Protein AF-A0A1T1HEE0-F1 (afdb_monomer)

Sequence (327 aa):
MSQSSQFKKKYTKKTEKIDILTQKLQSRGLTINNRKTALNALTFIGYFRLRGYFYPYYHKTTERKPKPIEPKTFKAGTTFDDIIALYEFDRQFRLLILEEIQKVEIGLRTALSEHMAEKYGPHWFMNLSILSSDFDYEGFFKRIKDAKEVFIKHYEETYSFPKHPPSWMITEVLTFGTWSKAYSELQSSDQKHIAKKFGVNSIDVMTSWFHSLTHLRNLCAHHNRVWNRDMHVFIPKDTDFLKEHMKQKNTIYSRLCILKYLSDQIDISDNFLGRLQKLFLNAPAIINSKTMGFIDNWEKTALWRPTPVLASQKVRLLLAEKRRGRS

Structure (mmCIF, N/CA/C/O backbone):
data_AF-A0A1T1HEE0-F1
#
_entry.id   AF-A0A1T1HEE0-F1
#
loop_
_atom_site.group_PDB
_atom_site.id
_atom_site.type_symbol
_atom_site.label_atom_id
_atom_site.label_alt_id
_atom_site.label_comp_id
_atom_site.label_asym_id
_atom_site.label_entity_id
_atom_site.label_seq_id
_atom_site.pdbx_PDB_ins_code
_atom_site.Cartn_x
_atom_site.Cartn_y
_atom_site.Cartn_z
_atom_site.occupancy
_atom_site.B_iso_or_equiv
_atom_site.auth_seq_id
_atom_site.auth_comp_id
_atom_site.auth_asym_id
_atom_site.auth_atom_id
_atom_site.pdbx_PDB_model_num
ATOM 1 N N . MET A 1 1 ? 7.116 35.515 23.003 1.00 37.97 1 MET A N 1
ATOM 2 C CA . MET A 1 1 ? 6.681 34.214 22.444 1.00 37.97 1 MET A CA 1
ATOM 3 C C . MET A 1 1 ? 7.026 33.123 23.448 1.00 37.97 1 MET A C 1
ATOM 5 O O . MET A 1 1 ? 8.190 32.779 23.583 1.00 37.97 1 MET A O 1
ATOM 9 N N . SER A 1 2 ? 6.045 32.658 24.224 1.00 37.06 2 SER A N 1
ATOM 10 C CA . SER A 1 2 ? 6.255 31.626 25.249 1.00 37.06 2 SER A CA 1
ATOM 11 C C . SER A 1 2 ? 6.379 30.257 24.577 1.00 37.06 2 SER A C 1
ATOM 13 O O . SER A 1 2 ? 5.396 29.714 24.073 1.00 37.06 2 SER A O 1
ATOM 15 N N . GLN A 1 3 ? 7.597 29.716 24.518 1.00 42.34 3 GLN A N 1
ATOM 16 C CA . GLN A 1 3 ? 7.810 28.308 24.204 1.00 42.34 3 GLN A CA 1
ATOM 17 C C . GLN A 1 3 ? 7.364 27.498 25.424 1.00 42.34 3 GLN A C 1
ATOM 19 O O . GLN A 1 3 ? 8.085 27.403 26.414 1.00 42.34 3 GLN A O 1
ATOM 24 N N . SER A 1 4 ? 6.165 26.916 25.373 1.00 46.12 4 SER A N 1
ATOM 25 C CA . SER A 1 4 ? 5.752 25.932 26.371 1.00 46.12 4 SER A CA 1
ATOM 26 C C . SER A 1 4 ? 6.643 24.695 26.222 1.00 46.12 4 SER A C 1
ATOM 28 O O . SER A 1 4 ? 6.407 23.860 25.341 1.00 46.12 4 SER A O 1
ATOM 30 N N . SER A 1 5 ? 7.683 24.570 27.047 1.00 49.88 5 SER A N 1
ATOM 31 C CA . SER A 1 5 ? 8.455 23.335 27.142 1.00 49.88 5 SER A CA 1
ATOM 32 C C . SER A 1 5 ? 7.530 22.258 27.712 1.00 49.88 5 SER A C 1
ATOM 34 O O . SER A 1 5 ? 7.181 22.211 28.891 1.00 49.88 5 SER A O 1
ATOM 36 N N . GLN A 1 6 ? 7.009 21.413 26.828 1.00 63.06 6 GLN A N 1
ATOM 37 C CA . GLN A 1 6 ? 6.129 20.329 27.229 1.00 63.06 6 GLN A CA 1
ATOM 38 C C . GLN A 1 6 ? 7.005 19.260 27.894 1.00 63.06 6 GLN A C 1
ATOM 40 O O . GLN A 1 6 ? 7.610 18.430 27.213 1.00 63.06 6 GLN A O 1
ATOM 45 N N . PHE A 1 7 ? 7.130 19.316 29.223 1.00 69.81 7 PHE A N 1
ATOM 46 C CA . PHE A 1 7 ? 7.879 18.325 29.994 1.00 69.81 7 PHE A CA 1
ATOM 47 C C . PHE A 1 7 ? 7.389 16.917 29.637 1.00 69.81 7 PHE A C 1
ATOM 49 O O . PHE A 1 7 ? 6.229 16.551 29.863 1.00 69.81 7 PHE A O 1
ATOM 56 N N . LYS A 1 8 ? 8.279 16.119 29.042 1.00 77.81 8 LYS A N 1
ATOM 57 C CA . LYS A 1 8 ? 7.999 14.724 28.698 1.00 77.81 8 LYS A CA 1
ATOM 58 C C . LYS A 1 8 ? 7.829 13.940 30.001 1.00 77.81 8 LYS A C 1
ATOM 60 O O . LYS A 1 8 ? 8.757 13.841 30.797 1.00 77.81 8 LYS A O 1
ATOM 65 N N . LYS A 1 9 ? 6.638 13.385 30.233 1.00 85.38 9 LYS A N 1
ATOM 66 C CA . LYS A 1 9 ? 6.357 12.566 31.423 1.00 85.38 9 LYS A CA 1
ATOM 67 C C . LYS A 1 9 ? 7.003 11.185 31.283 1.00 85.38 9 LYS A C 1
ATOM 69 O O . LYS A 1 9 ? 6.916 10.575 30.216 1.00 85.38 9 LYS A O 1
ATOM 74 N N . LYS A 1 10 ? 7.586 10.663 32.370 1.00 87.81 10 LYS A N 1
ATOM 75 C CA . LYS A 1 10 ? 8.060 9.270 32.440 1.00 87.81 10 LYS A CA 1
ATOM 76 C C . LYS A 1 10 ? 6.883 8.317 32.209 1.00 87.81 10 LYS A C 1
ATOM 78 O O . LYS A 1 10 ? 5.800 8.509 32.763 1.00 87.81 10 LYS A O 1
ATOM 83 N N . TYR A 1 11 ? 7.082 7.292 31.384 1.00 87.75 11 TYR A N 1
ATOM 84 C CA . TYR A 1 11 ? 6.054 6.288 31.129 1.00 87.75 11 TYR A CA 1
ATOM 85 C C . TYR A 1 11 ? 5.919 5.357 32.342 1.00 87.75 11 TYR A C 1
ATOM 87 O O . TYR A 1 11 ? 6.827 4.589 32.640 1.00 87.75 11 TYR A O 1
ATOM 95 N N . THR A 1 12 ? 4.790 5.437 33.046 1.00 91.12 12 THR A N 1
ATOM 96 C CA . THR A 1 12 ? 4.500 4.650 34.264 1.00 91.12 12 THR A CA 1
ATOM 97 C C . THR A 1 12 ? 3.267 3.753 34.122 1.00 91.12 12 THR A C 1
ATOM 99 O O . THR A 1 12 ? 2.811 3.153 35.095 1.00 91.12 12 THR A O 1
ATOM 102 N N . LYS A 1 13 ? 2.689 3.660 32.916 1.00 86.81 13 LYS A N 1
ATOM 103 C CA . LYS A 1 13 ? 1.464 2.885 32.678 1.00 86.81 13 LYS A CA 1
ATOM 104 C C . LYS A 1 13 ? 1.761 1.391 32.764 1.00 86.81 13 LYS A C 1
ATOM 106 O O . LYS A 1 13 ? 2.666 0.904 32.091 1.00 86.81 13 LYS A O 1
ATOM 111 N N . LYS A 1 14 ? 0.959 0.679 33.553 1.00 87.25 14 LYS A N 1
ATOM 112 C CA . LYS A 1 14 ? 1.009 -0.781 33.683 1.00 87.25 14 LYS A CA 1
ATOM 113 C C . LYS A 1 14 ? 0.157 -1.451 32.604 1.00 87.25 14 LYS A C 1
ATOM 115 O O . LYS A 1 14 ? -0.759 -0.834 32.058 1.00 87.25 14 LYS A O 1
ATOM 120 N N . THR A 1 15 ? 0.450 -2.716 32.322 1.00 87.00 15 THR A N 1
ATOM 121 C CA . THR A 1 15 ? -0.419 -3.570 31.506 1.00 87.00 15 THR A CA 1
ATOM 122 C C . THR A 1 15 ? -1.760 -3.751 32.218 1.00 87.00 15 THR A C 1
ATOM 124 O O . THR A 1 15 ? -1.798 -4.104 33.395 1.00 87.00 15 THR A O 1
ATOM 127 N N . GLU A 1 16 ? -2.859 -3.489 31.514 1.00 90.44 16 GLU A N 1
ATOM 128 C CA . GLU A 1 16 ? -4.218 -3.677 32.032 1.00 90.44 16 GLU A CA 1
ATOM 129 C C . GLU A 1 16 ? -4.756 -5.047 31.589 1.00 90.44 16 GLU A C 1
ATOM 131 O O . GLU A 1 16 ? -4.542 -5.463 30.449 1.00 90.44 16 GLU A O 1
ATOM 136 N N . LYS A 1 17 ? -5.469 -5.749 32.483 1.00 93.56 17 LYS A N 1
ATOM 137 C CA . LYS A 1 17 ? -6.180 -6.992 32.139 1.00 93.56 17 LYS A CA 1
ATOM 138 C C . LYS A 1 17 ? -7.356 -6.692 31.201 1.00 93.56 17 LYS A C 1
ATOM 140 O O . LYS A 1 17 ? -7.948 -5.615 31.267 1.00 93.56 17 LYS A O 1
ATOM 145 N N . ILE A 1 18 ? -7.737 -7.660 30.367 1.00 93.25 18 ILE A N 1
ATOM 146 C CA . ILE A 1 18 ? -8.792 -7.492 29.351 1.00 93.25 18 ILE A CA 1
ATOM 147 C C . ILE A 1 18 ? -10.150 -7.128 29.978 1.00 93.25 18 ILE A C 1
ATOM 149 O O . ILE A 1 18 ? -10.846 -6.249 29.465 1.00 93.25 18 ILE A O 1
ATOM 153 N N . ASP A 1 19 ? -10.508 -7.714 31.122 1.00 91.88 19 ASP A N 1
ATOM 154 C CA . ASP A 1 19 ? -11.744 -7.352 31.829 1.00 91.88 19 ASP A CA 1
ATOM 155 C C . ASP A 1 19 ? -11.756 -5.896 32.299 1.00 91.88 19 ASP A C 1
ATOM 157 O O . ASP A 1 19 ? -12.770 -5.211 32.158 1.00 91.88 19 ASP A O 1
ATOM 161 N N . ILE A 1 20 ? -10.615 -5.399 32.786 1.00 93.44 20 ILE A N 1
ATOM 162 C CA . ILE A 1 20 ? -10.451 -4.002 33.211 1.00 93.44 20 ILE A CA 1
ATOM 163 C C . ILE A 1 20 ? -10.574 -3.075 31.998 1.00 93.44 20 ILE A C 1
ATOM 165 O O . ILE A 1 20 ? -11.252 -2.051 32.063 1.00 93.44 20 ILE A O 1
ATOM 169 N N . LEU A 1 21 ? -9.973 -3.447 30.863 1.00 94.12 21 LEU A N 1
ATOM 170 C CA . LEU A 1 21 ? -10.115 -2.700 29.611 1.00 94.12 21 LEU A CA 1
ATOM 171 C C . LEU A 1 21 ? -11.578 -2.633 29.158 1.00 94.12 21 LEU A C 1
ATOM 173 O O . LEU A 1 21 ? -12.033 -1.577 28.725 1.00 94.12 21 LEU A O 1
ATOM 177 N N . THR A 1 22 ? -12.320 -3.728 29.300 1.00 94.00 22 THR A N 1
ATOM 178 C CA . THR A 1 22 ? -13.747 -3.801 28.958 1.00 94.00 22 THR A CA 1
ATOM 179 C C . THR A 1 22 ? -14.569 -2.866 29.847 1.00 94.00 22 THR A C 1
ATOM 181 O O . THR A 1 22 ? -15.301 -2.020 29.334 1.00 94.00 22 THR A O 1
ATOM 184 N N . GLN A 1 23 ? -14.373 -2.927 31.168 1.00 94.56 23 GLN A N 1
ATOM 185 C CA . GLN A 1 23 ? -15.035 -2.031 32.126 1.00 94.56 23 GLN A CA 1
ATOM 186 C C . GLN A 1 23 ? -14.709 -0.558 31.855 1.00 94.56 23 GLN A C 1
ATOM 188 O O . GLN A 1 23 ? -15.588 0.298 31.884 1.00 94.56 23 GLN A O 1
ATOM 193 N N . LYS A 1 24 ? -13.451 -0.257 31.523 1.00 94.44 24 LYS A N 1
ATOM 194 C CA . LYS A 1 24 ? -12.989 1.087 31.160 1.00 94.44 24 LYS A CA 1
ATOM 195 C C . LYS A 1 24 ? -13.621 1.614 29.875 1.00 94.44 24 LYS A C 1
ATOM 197 O O . LYS A 1 24 ? -13.797 2.820 29.736 1.00 94.44 24 LYS A O 1
ATOM 202 N N . LEU A 1 25 ? -13.902 0.748 28.905 1.00 96.31 25 LEU A N 1
ATOM 203 C CA . LEU A 1 25 ? -14.617 1.142 27.693 1.00 96.31 25 LEU A CA 1
ATOM 204 C C . LEU A 1 25 ? -16.087 1.445 28.011 1.00 96.31 25 LEU A C 1
ATOM 206 O O . LEU A 1 25 ? -16.581 2.489 27.589 1.00 96.31 25 LEU A O 1
ATOM 210 N N . GLN A 1 26 ? -16.739 0.605 28.821 1.00 96.62 26 GLN A N 1
ATOM 211 C CA . GLN A 1 26 ? -18.121 0.821 29.268 1.00 96.62 26 GLN A CA 1
ATOM 212 C C . GLN A 1 26 ? -18.267 2.110 30.085 1.00 96.62 26 GLN A C 1
ATOM 214 O O . GLN A 1 26 ? -19.145 2.919 29.798 1.00 96.62 26 GLN A O 1
ATOM 219 N N . SER A 1 27 ? -17.356 2.375 31.028 1.00 96.69 27 SER A N 1
ATOM 220 C CA . SER A 1 27 ? -17.383 3.603 31.838 1.00 96.69 27 SER A CA 1
ATOM 221 C C . SER A 1 27 ? -17.146 4.882 31.030 1.00 96.69 27 SER A C 1
ATOM 223 O O . SER A 1 27 ? -17.467 5.973 31.488 1.00 96.69 27 SER A O 1
ATOM 225 N N . ARG A 1 28 ? -16.613 4.764 29.807 1.00 97.00 28 ARG A N 1
ATOM 226 C CA . ARG A 1 28 ? -16.463 5.873 28.852 1.00 97.00 28 ARG A CA 1
ATOM 227 C C . ARG A 1 28 ? -17.666 6.043 27.928 1.00 97.00 28 ARG A C 1
ATOM 229 O O . ARG A 1 28 ? -17.589 6.871 27.022 1.00 97.00 28 ARG A O 1
ATOM 236 N N . GLY A 1 29 ? -18.733 5.271 28.124 1.00 97.25 29 GLY A N 1
ATOM 237 C CA . GLY A 1 29 ? -19.959 5.336 27.330 1.00 97.25 29 GLY A CA 1
ATOM 238 C C . GLY A 1 29 ? -19.989 4.408 26.113 1.00 97.25 29 GLY A C 1
ATOM 239 O O . GLY A 1 29 ? -20.814 4.627 25.234 1.00 97.25 29 GLY A O 1
ATOM 240 N N . LEU A 1 30 ? -19.103 3.403 26.020 1.00 97.94 30 LEU A N 1
ATOM 241 C CA . LEU A 1 30 ? -19.192 2.389 24.960 1.00 97.94 30 LEU A CA 1
ATOM 242 C C . LEU A 1 30 ? -20.168 1.280 25.357 1.00 97.94 30 LEU A C 1
ATOM 244 O O . LEU A 1 30 ? -19.922 0.550 26.320 1.00 97.94 30 LEU A O 1
ATOM 248 N N . THR A 1 31 ? -21.223 1.093 24.575 1.00 98.25 31 THR A N 1
ATOM 249 C CA . THR A 1 31 ? -22.163 -0.010 24.781 1.00 98.25 31 THR A CA 1
ATOM 250 C C . THR A 1 31 ? -21.548 -1.322 24.301 1.00 98.25 31 THR A C 1
ATOM 252 O O . THR A 1 31 ? -21.089 -1.432 23.165 1.00 98.25 31 THR A O 1
ATOM 255 N N . ILE A 1 32 ? -21.539 -2.346 25.156 1.00 97.19 32 ILE A N 1
ATOM 256 C CA . ILE A 1 32 ? -21.043 -3.685 24.814 1.00 97.19 32 ILE A CA 1
ATOM 257 C C . ILE A 1 32 ? -22.215 -4.662 24.877 1.00 97.19 32 ILE A C 1
ATOM 259 O O . ILE A 1 32 ? -22.532 -5.174 25.947 1.00 97.19 32 ILE A O 1
ATOM 263 N N . ASN A 1 33 ? -22.840 -4.914 23.725 1.00 95.12 33 ASN A N 1
ATOM 264 C CA . ASN A 1 33 ? -23.999 -5.807 23.609 1.00 95.12 33 ASN A CA 1
ATOM 265 C C . ASN A 1 33 ? -23.620 -7.268 23.889 1.00 95.12 33 ASN A C 1
ATOM 267 O O . ASN A 1 33 ? -24.329 -7.985 24.586 1.00 95.12 33 ASN A O 1
ATOM 271 N N . ASN A 1 34 ? -22.468 -7.702 23.370 1.00 94.69 34 ASN A N 1
ATOM 272 C CA . ASN A 1 34 ? -21.949 -9.050 23.562 1.00 94.69 34 ASN A CA 1
ATOM 273 C C . ASN A 1 34 ? -20.558 -9.008 24.204 1.00 94.69 34 ASN A C 1
ATOM 275 O O . ASN A 1 34 ? -19.540 -8.782 23.540 1.00 94.69 34 ASN A O 1
ATOM 279 N N . ARG A 1 35 ? -20.507 -9.264 25.517 1.00 94.44 35 ARG A N 1
ATOM 280 C CA . ARG A 1 35 ? -19.252 -9.263 26.282 1.00 94.44 35 ARG A CA 1
ATOM 281 C C . ARG A 1 35 ? -18.250 -10.288 25.747 1.00 94.44 35 ARG A C 1
ATOM 283 O O . ARG A 1 35 ? -17.069 -9.969 25.654 1.00 94.44 35 ARG A O 1
ATOM 290 N N . LYS A 1 36 ? -18.696 -11.486 25.357 1.00 94.38 36 LYS A N 1
ATOM 291 C CA . LYS A 1 36 ? -17.817 -12.548 24.835 1.00 94.38 36 LYS A CA 1
ATOM 292 C C . LYS A 1 36 ? -17.113 -12.101 23.552 1.00 94.38 36 LYS A C 1
ATOM 294 O O . LYS A 1 36 ? -15.900 -12.261 23.437 1.00 94.38 36 LYS A O 1
ATOM 299 N N . THR A 1 37 ? -17.847 -11.480 22.628 1.00 91.31 37 THR A N 1
ATOM 300 C CA . THR A 1 37 ? -17.277 -10.922 21.391 1.00 91.31 37 THR A CA 1
ATOM 301 C C . THR A 1 37 ? -16.247 -9.835 21.689 1.00 91.31 37 THR A C 1
ATOM 303 O O . THR A 1 37 ? -15.152 -9.857 21.124 1.00 91.31 37 THR A O 1
ATOM 306 N N . ALA A 1 38 ? -16.544 -8.926 22.622 1.00 95.62 38 ALA A N 1
ATOM 307 C CA . ALA A 1 38 ? -15.611 -7.868 23.004 1.00 95.62 38 ALA A CA 1
ATOM 308 C C . ALA A 1 38 ? -14.324 -8.407 23.648 1.00 95.62 38 ALA A C 1
ATOM 310 O O . ALA A 1 38 ? -13.231 -7.967 23.285 1.00 95.62 38 ALA A O 1
ATOM 311 N N . LEU A 1 39 ? -14.432 -9.392 24.547 1.00 95.62 39 LEU A N 1
ATOM 312 C CA . LEU A 1 39 ? -13.275 -10.051 25.159 1.00 95.62 39 LEU A CA 1
ATOM 313 C C . LEU A 1 39 ? -12.403 -10.739 24.100 1.00 95.62 39 LEU A C 1
ATOM 315 O O . LEU A 1 39 ? -11.190 -10.524 24.079 1.00 95.62 39 LEU A O 1
ATOM 319 N N . ASN A 1 40 ? -13.007 -11.498 23.180 1.00 95.75 40 ASN A N 1
ATOM 320 C CA . ASN A 1 40 ? -12.280 -12.155 22.089 1.00 95.75 40 ASN A CA 1
ATOM 321 C C . ASN A 1 40 ? -11.555 -11.138 21.198 1.00 95.75 40 ASN A C 1
ATOM 323 O O . ASN A 1 40 ? -10.365 -11.288 20.924 1.00 95.75 40 ASN A O 1
ATOM 327 N N . ALA A 1 41 ? -12.232 -10.062 20.794 1.00 96.31 41 ALA A N 1
ATOM 328 C CA . ALA A 1 41 ? -11.622 -9.011 19.987 1.00 96.31 41 ALA A CA 1
ATOM 329 C C . ALA A 1 41 ? -10.459 -8.320 20.720 1.00 96.31 41 ALA A C 1
ATOM 331 O O . ALA A 1 41 ? -9.386 -8.129 20.150 1.00 96.31 41 ALA A O 1
ATOM 332 N N . LEU A 1 42 ? -10.621 -7.977 22.000 1.00 96.00 42 LEU A N 1
ATOM 333 C CA . LEU A 1 42 ? -9.548 -7.371 22.793 1.00 96.00 42 LEU A CA 1
ATOM 334 C C . LEU A 1 42 ? -8.365 -8.324 23.019 1.00 96.00 42 LEU A C 1
ATOM 336 O O . LEU A 1 42 ? -7.237 -7.842 23.114 1.00 96.00 42 LEU A O 1
ATOM 340 N N . THR A 1 43 ? -8.615 -9.635 23.055 1.00 95.56 43 THR A N 1
ATOM 341 C CA . THR A 1 43 ? -7.587 -10.681 23.168 1.00 95.56 43 THR A CA 1
ATOM 342 C C . THR A 1 43 ? -6.779 -10.817 21.878 1.00 95.56 43 THR A C 1
ATOM 344 O O . THR A 1 43 ? -5.555 -10.736 21.914 1.00 95.56 43 THR A O 1
ATOM 347 N N . PHE A 1 44 ? -7.449 -10.992 20.734 1.00 96.31 44 PHE A N 1
ATOM 348 C CA . PHE A 1 44 ? -6.792 -11.396 19.483 1.00 96.31 44 PHE A CA 1
ATOM 349 C C . PHE A 1 44 ? -6.521 -10.244 18.504 1.00 96.31 44 PHE A C 1
ATOM 351 O O . PHE A 1 44 ? -5.582 -10.315 17.715 1.00 96.31 44 PHE A O 1
ATOM 358 N N . ILE A 1 45 ? -7.295 -9.155 18.555 1.00 96.44 45 ILE A N 1
ATOM 359 C CA . ILE A 1 45 ? -7.022 -7.934 17.772 1.00 96.44 45 ILE A CA 1
ATOM 360 C C . ILE A 1 45 ? -6.141 -6.975 18.579 1.00 96.44 45 ILE A C 1
ATOM 362 O O . ILE A 1 45 ? -5.244 -6.331 18.027 1.00 96.44 45 ILE A O 1
ATOM 366 N N . GLY A 1 46 ? -6.388 -6.884 19.886 1.00 95.50 46 GLY A N 1
ATOM 367 C CA . GLY A 1 46 ? -5.632 -6.049 20.812 1.00 95.50 46 GLY A CA 1
ATOM 368 C C . GLY A 1 46 ? -6.185 -4.628 20.956 1.00 95.50 46 GLY A C 1
ATOM 369 O O . GLY A 1 46 ? -6.474 -3.924 19.983 1.00 95.50 46 GLY A O 1
ATOM 370 N N . TYR A 1 47 ? -6.259 -4.155 22.203 1.00 95.06 47 TYR A N 1
ATOM 371 C CA . TYR A 1 47 ? -6.776 -2.823 22.543 1.00 95.06 47 TYR A CA 1
ATOM 372 C C . TYR A 1 47 ? -6.058 -1.684 21.808 1.00 95.06 47 TYR A C 1
ATOM 374 O O . TYR A 1 47 ? -6.701 -0.751 21.331 1.00 95.06 47 TYR A O 1
ATOM 382 N N . PHE A 1 48 ? -4.726 -1.733 21.696 1.00 93.19 48 PHE A N 1
ATOM 383 C CA . PHE A 1 48 ? -3.966 -0.653 21.058 1.00 93.19 48 PHE A CA 1
ATOM 384 C C . PHE A 1 48 ? -4.292 -0.513 19.564 1.00 93.19 48 PHE A C 1
ATOM 386 O O . PHE A 1 48 ? -4.395 0.608 19.065 1.00 93.19 48 PHE A O 1
ATOM 393 N N . ARG A 1 49 ? -4.519 -1.633 18.869 1.00 95.00 49 ARG A N 1
ATOM 394 C CA . ARG A 1 49 ? -4.950 -1.645 17.468 1.00 95.00 49 ARG A CA 1
ATOM 395 C C . ARG A 1 49 ? -6.367 -1.089 17.333 1.00 95.00 49 ARG A C 1
ATOM 397 O O . ARG A 1 49 ? -6.577 -0.162 16.553 1.00 95.00 49 ARG A O 1
ATOM 404 N N . LEU A 1 50 ? -7.307 -1.575 18.150 1.00 96.69 50 LEU A N 1
ATOM 405 C CA . LEU A 1 50 ? -8.697 -1.094 18.167 1.00 96.69 50 LEU A CA 1
ATOM 406 C C . LEU A 1 50 ? -8.814 0.387 18.553 1.00 96.69 50 LEU A C 1
ATOM 408 O O . LEU A 1 50 ? -9.680 1.099 18.049 1.00 96.69 50 LEU A O 1
ATOM 412 N N . ARG A 1 51 ? -7.879 0.906 19.354 1.00 94.62 51 ARG A N 1
ATOM 413 C CA . ARG A 1 51 ? -7.837 2.321 19.744 1.00 94.62 51 ARG A CA 1
ATOM 414 C C . ARG A 1 51 ? -7.775 3.286 18.563 1.00 94.62 51 ARG A C 1
ATOM 416 O O . ARG A 1 51 ? -8.299 4.395 18.668 1.00 94.62 51 ARG A O 1
ATOM 423 N N . GLY A 1 52 ? -7.174 2.881 17.444 1.00 94.19 52 GLY A N 1
ATOM 424 C CA . GLY A 1 52 ? -7.189 3.666 16.209 1.00 94.19 52 GLY A CA 1
ATOM 425 C C . GLY A 1 52 ? -8.597 3.867 15.633 1.00 94.19 52 GLY A C 1
ATOM 426 O O . GLY A 1 52 ? -8.838 4.878 14.974 1.00 94.19 52 GLY A O 1
ATOM 427 N N . TYR A 1 53 ? -9.516 2.948 15.920 1.00 97.06 53 TYR A N 1
ATOM 428 C CA . TYR A 1 53 ? -10.890 2.918 15.418 1.00 97.06 53 TYR A CA 1
ATOM 429 C C . TYR A 1 53 ? -11.906 3.459 16.433 1.00 97.06 53 TYR A C 1
ATOM 431 O O . TYR A 1 53 ? -13.012 3.799 16.045 1.00 97.06 53 TYR A O 1
ATOM 439 N N . PHE A 1 54 ? -11.526 3.652 17.703 1.00 96.81 54 PHE A N 1
ATOM 440 C CA . PHE A 1 54 ? -12.343 4.397 18.677 1.00 96.81 54 PHE A CA 1
ATOM 441 C C . PHE A 1 54 ? -12.413 5.898 18.360 1.00 96.81 54 PHE A C 1
ATOM 443 O O . PHE A 1 54 ? -13.403 6.564 18.641 1.00 96.81 54 PHE A O 1
ATOM 450 N N . TYR A 1 55 ? -11.343 6.445 17.775 1.00 94.50 55 TYR A N 1
ATOM 451 C CA . TYR A 1 55 ? -11.155 7.885 17.573 1.00 94.50 55 TYR A CA 1
ATOM 452 C C . TYR A 1 55 ? -12.328 8.628 16.894 1.00 94.50 55 TYR A C 1
ATOM 454 O O . TYR A 1 55 ? -12.634 9.744 17.317 1.00 94.50 55 TYR A O 1
ATOM 462 N N . PRO A 1 56 ? -12.994 8.087 15.856 1.00 94.12 56 PRO A N 1
ATOM 463 C CA . PRO A 1 56 ? -14.142 8.731 15.202 1.00 94.12 56 PRO A CA 1
ATOM 464 C C . PRO A 1 56 ? -15.384 8.838 16.096 1.00 94.12 56 PRO A C 1
ATOM 466 O O . PRO A 1 56 ? -16.195 9.753 15.917 1.00 94.12 56 PRO A O 1
ATOM 469 N N . TYR A 1 57 ? -15.492 7.939 17.072 1.00 96.88 57 TYR A N 1
ATOM 470 C CA . TYR A 1 57 ? -16.627 7.816 17.976 1.00 96.88 57 TYR A CA 1
ATOM 471 C C . TYR A 1 57 ? -16.450 8.587 19.285 1.00 96.88 57 TYR A C 1
ATOM 473 O O . TYR A 1 57 ? -17.384 8.658 20.071 1.00 96.88 57 TYR A O 1
ATOM 481 N N . TYR A 1 58 ? -15.291 9.207 19.528 1.00 97.19 58 TYR A N 1
ATOM 482 C CA . TYR A 1 58 ? -15.126 10.114 20.663 1.00 97.19 58 TYR A CA 1
ATOM 483 C C . TYR A 1 58 ? -15.777 11.477 20.423 1.00 97.19 58 TYR A C 1
ATOM 485 O O . TYR A 1 58 ? -15.860 11.946 19.283 1.00 97.19 58 TYR A O 1
ATOM 493 N N . HIS A 1 59 ? -16.164 12.148 21.508 1.00 95.94 59 HIS A N 1
ATOM 494 C CA . HIS A 1 59 ? -16.435 13.584 21.484 1.00 95.94 59 HIS A CA 1
ATOM 495 C C . HIS A 1 59 ? -15.170 14.350 21.081 1.00 95.94 59 HIS A C 1
ATOM 497 O O . HIS A 1 59 ? -14.075 14.061 21.571 1.00 95.94 59 HIS A O 1
ATOM 503 N N . LYS A 1 60 ? -15.309 15.309 20.160 1.00 94.50 60 LYS A N 1
ATOM 504 C CA . LYS A 1 60 ? -14.188 16.079 19.610 1.00 94.50 60 LYS A CA 1
ATOM 505 C C . LYS A 1 60 ? -14.422 17.579 19.720 1.00 94.50 60 LYS A C 1
ATOM 507 O O . LYS A 1 60 ? -15.563 18.024 19.742 1.00 94.50 60 LYS A O 1
ATOM 512 N N . THR A 1 61 ? -13.327 18.331 19.751 1.00 93.94 61 THR A N 1
ATOM 513 C CA . THR A 1 61 ? -13.330 19.794 19.666 1.00 93.94 61 THR A CA 1
ATOM 514 C C . THR A 1 61 ? -13.860 20.283 18.313 1.00 93.94 61 THR A C 1
ATOM 516 O O . THR A 1 61 ? -13.814 19.559 17.317 1.00 93.94 61 THR A O 1
ATOM 519 N N . THR A 1 62 ? -14.332 21.529 18.278 1.00 91.25 62 THR A N 1
ATOM 520 C CA . THR A 1 62 ? -14.870 22.215 17.087 1.00 91.25 62 THR A CA 1
ATOM 521 C C . THR A 1 62 ? -13.803 22.946 16.262 1.00 91.25 62 THR A C 1
ATOM 523 O O . THR A 1 62 ? -14.116 23.613 15.281 1.00 91.25 62 THR A O 1
ATOM 526 N N . GLU A 1 63 ? -12.529 22.826 16.639 1.00 89.81 63 GLU A N 1
ATOM 527 C CA . GLU A 1 63 ? -11.402 23.432 15.926 1.00 89.81 63 GLU A CA 1
ATOM 528 C C . GLU A 1 63 ? -11.235 22.871 14.502 1.00 89.81 63 GLU A C 1
ATOM 530 O O . GLU A 1 63 ? -11.640 21.748 14.199 1.00 89.81 63 GLU A O 1
ATOM 535 N N . ARG A 1 64 ? -10.497 23.602 13.648 1.00 80.31 64 ARG A N 1
ATOM 536 C CA . ARG A 1 64 ? -10.165 23.194 12.265 1.00 80.31 64 ARG A CA 1
ATOM 537 C C . ARG A 1 64 ? -9.581 21.777 12.158 1.00 80.31 64 ARG A C 1
ATOM 539 O O . ARG A 1 64 ? -9.765 21.117 11.139 1.00 80.31 64 ARG A O 1
ATOM 546 N N . LYS A 1 65 ? -8.861 21.310 13.185 1.00 83.00 65 LYS A N 1
ATOM 547 C CA . LYS A 1 65 ? -8.416 19.914 13.326 1.00 83.00 65 LYS A CA 1
ATOM 548 C C . LYS A 1 65 ? -9.032 19.318 14.597 1.00 83.00 65 LYS A C 1
ATOM 550 O O . LYS A 1 65 ? -8.419 19.444 15.658 1.00 83.00 65 LYS A O 1
ATOM 555 N N . PRO A 1 66 ? -10.202 18.661 14.502 1.00 86.69 66 PRO A N 1
ATOM 556 C CA . PRO A 1 66 ? -10.911 18.122 15.659 1.00 86.69 66 PRO A CA 1
ATOM 557 C C . PRO A 1 66 ? -10.057 17.122 16.441 1.00 86.69 66 PRO A C 1
ATOM 559 O O . PRO A 1 66 ? -9.546 16.153 15.874 1.00 86.69 66 PRO A O 1
ATOM 562 N N . LYS A 1 67 ? -9.936 17.320 17.755 1.00 91.12 67 LYS A N 1
ATOM 563 C CA . LYS A 1 67 ? -9.214 16.415 18.666 1.00 91.12 67 LYS A CA 1
ATOM 564 C C . LYS A 1 67 ? -10.174 15.837 19.701 1.00 91.12 67 LYS A C 1
ATOM 566 O O . LYS A 1 67 ? -11.111 16.533 20.074 1.00 91.12 67 LYS A O 1
ATOM 571 N N . PRO A 1 68 ? -9.962 14.602 20.194 1.00 93.81 68 PRO A N 1
ATOM 572 C CA . PRO A 1 68 ? -10.776 14.056 21.266 1.00 93.81 68 PRO A CA 1
ATOM 573 C C . PRO A 1 68 ? -10.676 14.932 22.509 1.00 93.81 68 PRO A C 1
ATOM 575 O O . PRO A 1 68 ? -9.565 15.278 22.918 1.00 93.81 68 PRO A O 1
ATOM 578 N N . ILE A 1 69 ? -11.823 15.252 23.094 1.00 94.75 69 ILE A N 1
ATOM 579 C CA . ILE A 1 69 ? -11.908 15.958 24.372 1.00 94.75 69 ILE A CA 1
ATOM 580 C C . ILE A 1 69 ? -11.444 14.994 25.472 1.00 94.75 69 ILE A C 1
ATOM 582 O O . ILE A 1 69 ? -11.751 13.802 25.423 1.00 94.75 69 ILE A O 1
ATOM 586 N N . GLU A 1 70 ? -10.648 15.483 26.425 1.00 93.00 70 GLU A N 1
ATOM 587 C CA . GLU A 1 70 ? -10.249 14.703 27.600 1.00 93.00 70 GLU A CA 1
ATOM 588 C C . GLU A 1 70 ? -11.178 15.024 28.789 1.00 93.00 70 GLU A C 1
ATOM 590 O O . GLU A 1 70 ? -11.476 16.198 29.002 1.00 93.00 70 GLU A O 1
ATOM 595 N N . PRO A 1 71 ? -11.611 14.020 29.577 1.00 92.12 71 PRO A N 1
ATOM 596 C CA . PRO A 1 71 ? -11.351 12.595 29.381 1.00 92.12 71 PRO A CA 1
ATOM 597 C C . PRO A 1 71 ? -12.093 12.045 28.154 1.00 92.12 71 PRO A C 1
ATOM 599 O O . PRO A 1 71 ? -13.243 12.383 27.902 1.00 92.12 71 PRO A O 1
ATOM 602 N N . LYS A 1 72 ? -11.434 11.164 27.391 1.00 95.44 72 LYS A N 1
ATOM 603 C CA . LYS A 1 72 ? -12.034 10.530 26.203 1.00 95.44 72 LYS A CA 1
ATOM 604 C C . LYS A 1 72 ? -13.303 9.742 26.537 1.00 95.44 72 LYS A C 1
ATOM 606 O O . LYS A 1 72 ? -13.201 8.640 27.083 1.00 95.44 72 LYS A O 1
ATOM 611 N N . THR A 1 73 ? -14.449 10.260 26.111 1.00 97.56 73 THR A N 1
ATOM 612 C CA . THR A 1 73 ? -15.771 9.619 26.171 1.00 97.56 73 THR A CA 1
ATOM 613 C C . THR A 1 73 ? -16.332 9.378 24.770 1.00 97.56 73 THR A C 1
ATOM 615 O O . THR A 1 73 ? -16.047 10.128 23.828 1.00 97.56 73 THR A O 1
ATOM 618 N N . PHE A 1 74 ? -17.084 8.290 24.617 1.00 98.00 74 PHE A N 1
ATOM 619 C CA . PHE A 1 74 ? -17.761 7.920 23.376 1.00 98.00 74 PHE A CA 1
ATOM 620 C C . PHE A 1 74 ? -19.065 8.705 23.214 1.00 98.00 74 PHE A C 1
ATOM 622 O O . PHE A 1 74 ? -19.722 9.040 24.196 1.00 98.00 74 PHE A O 1
ATOM 629 N N . LYS A 1 75 ? -19.436 8.984 21.963 1.00 97.38 75 LYS A N 1
ATOM 630 C CA . LYS A 1 75 ? -20.731 9.568 21.609 1.00 97.38 75 LYS A CA 1
ATOM 631 C C . LYS A 1 75 ? -21.855 8.612 22.014 1.00 97.38 75 LYS A C 1
ATOM 633 O O . LYS A 1 75 ? -21.700 7.395 21.883 1.00 97.38 75 LYS A O 1
ATOM 638 N N . ALA A 1 76 ? -22.987 9.166 22.441 1.00 96.50 76 ALA A N 1
ATOM 639 C CA . ALA A 1 76 ? -24.170 8.390 22.807 1.00 96.50 76 ALA A CA 1
ATOM 640 C C . ALA A 1 76 ? -24.571 7.404 21.694 1.00 96.50 76 ALA A C 1
ATOM 642 O O . ALA A 1 76 ? -24.508 7.737 20.511 1.00 96.50 76 ALA A O 1
ATOM 643 N N . GLY A 1 77 ? -24.951 6.187 22.086 1.00 96.38 77 GLY A N 1
ATOM 644 C CA . GLY A 1 77 ? -25.341 5.121 21.160 1.00 96.38 77 GLY A CA 1
ATOM 645 C C . GLY A 1 77 ? -24.183 4.379 20.485 1.00 96.38 77 GLY A C 1
ATOM 646 O O . GLY A 1 77 ? -24.445 3.408 19.787 1.00 96.38 77 GLY A O 1
ATOM 647 N N . THR A 1 78 ? -22.919 4.769 20.704 1.00 97.88 78 THR A N 1
ATOM 648 C CA . THR A 1 78 ? -21.776 4.020 20.151 1.00 97.88 78 THR A CA 1
ATOM 649 C C . THR A 1 78 ? -21.699 2.631 20.779 1.00 97.88 78 THR A C 1
ATOM 651 O O . THR A 1 78 ? -21.571 2.492 22.000 1.00 97.88 78 THR A O 1
ATOM 654 N N . THR A 1 79 ? -21.685 1.603 19.941 1.00 98.19 79 THR A N 1
ATOM 655 C CA . THR A 1 79 ? -21.519 0.209 20.347 1.00 98.19 79 THR A CA 1
ATOM 656 C C . THR A 1 79 ? -20.110 -0.303 20.048 1.00 98.19 79 THR A C 1
ATOM 658 O O . THR A 1 79 ? -19.372 0.244 19.227 1.00 98.19 79 THR A O 1
ATOM 661 N N . PHE A 1 80 ? -19.702 -1.382 20.715 1.00 97.75 80 PHE A N 1
ATOM 662 C CA . PHE A 1 80 ? -18.460 -2.080 20.379 1.00 97.75 80 PHE A CA 1
ATOM 663 C C . PHE A 1 80 ? -18.498 -2.656 18.954 1.00 97.75 80 PHE A C 1
ATOM 665 O O . PHE A 1 80 ? -17.473 -2.660 18.271 1.00 97.75 80 PHE A O 1
ATOM 672 N N . ASP A 1 81 ? -19.676 -3.074 18.488 1.00 97.50 81 ASP A N 1
ATOM 673 C CA . ASP A 1 81 ? -19.881 -3.618 17.145 1.00 97.50 81 ASP A CA 1
ATOM 674 C C . ASP A 1 81 ? -19.597 -2.561 16.066 1.00 97.50 81 ASP A C 1
ATOM 676 O O . ASP A 1 81 ? -18.951 -2.876 15.070 1.00 97.50 81 ASP A O 1
ATOM 680 N N . ASP A 1 82 ? -19.921 -1.284 16.310 1.00 97.88 82 ASP A N 1
ATOM 681 C CA . ASP A 1 82 ? -19.563 -0.168 15.416 1.00 97.88 82 ASP A CA 1
ATOM 682 C C . ASP A 1 82 ? -18.044 -0.019 15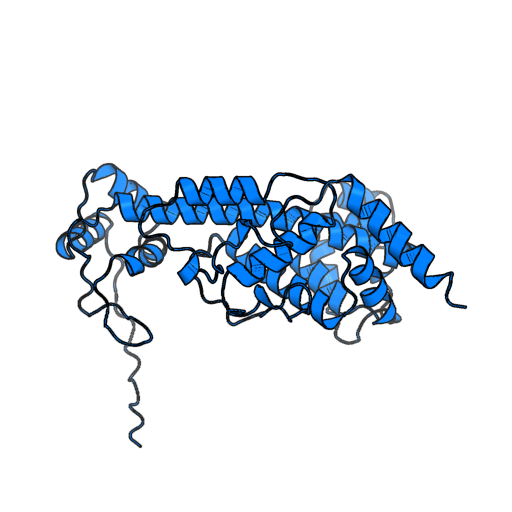.233 1.00 97.88 82 ASP A C 1
ATOM 684 O O . ASP A 1 82 ? -17.551 0.349 14.157 1.00 97.88 82 ASP A O 1
ATOM 688 N N . ILE A 1 83 ? -17.272 -0.299 16.290 1.00 97.88 83 ILE A N 1
ATOM 689 C CA . ILE A 1 83 ? -15.808 -0.270 16.222 1.00 97.88 83 ILE A CA 1
ATOM 690 C C . ILE A 1 83 ? -15.301 -1.437 15.380 1.00 97.88 83 ILE A C 1
ATOM 692 O O . ILE A 1 83 ? -14.407 -1.257 14.548 1.00 97.88 83 ILE A O 1
ATOM 696 N N . ILE A 1 84 ? -15.849 -2.632 15.607 1.00 98.00 84 ILE A N 1
ATOM 697 C CA . ILE A 1 84 ? -15.452 -3.841 14.886 1.00 98.00 84 ILE A CA 1
ATOM 698 C C . ILE A 1 84 ? -15.826 -3.736 13.410 1.00 98.00 84 ILE A C 1
ATOM 700 O O . ILE A 1 84 ? -14.993 -4.045 12.563 1.00 98.00 84 ILE A O 1
ATOM 704 N N . ALA A 1 85 ? -17.007 -3.213 13.088 1.00 97.94 85 ALA A N 1
ATOM 705 C CA . ALA A 1 85 ? -17.436 -2.984 11.716 1.00 97.94 85 ALA A CA 1
ATOM 706 C C . ALA A 1 85 ? -16.489 -2.017 10.983 1.00 97.94 85 ALA A C 1
ATOM 708 O O . ALA A 1 85 ? -16.106 -2.259 9.839 1.00 97.94 85 ALA A O 1
ATOM 709 N N . LEU A 1 86 ? -16.028 -0.956 11.655 1.00 98.06 86 LEU A N 1
ATOM 710 C CA . LEU A 1 86 ? -15.045 -0.030 11.090 1.00 98.06 86 LEU A CA 1
ATOM 711 C C . LEU A 1 86 ? -13.656 -0.673 10.911 1.00 98.06 86 LEU A C 1
ATOM 713 O O . LEU A 1 86 ? -12.981 -0.430 9.907 1.00 98.06 86 LEU A O 1
ATOM 717 N N . TYR A 1 87 ? -13.220 -1.490 11.873 1.00 98.00 87 TYR A N 1
ATOM 718 C CA . TYR A 1 87 ? -11.984 -2.270 11.761 1.00 98.00 87 TYR A CA 1
ATOM 719 C C . TYR A 1 87 ? -12.034 -3.244 10.575 1.00 98.00 87 TYR A C 1
ATOM 721 O O . TYR A 1 87 ? -11.059 -3.357 9.826 1.00 98.00 87 TYR A O 1
ATOM 729 N N . GLU A 1 88 ? -13.170 -3.916 10.395 1.00 97.88 88 GLU A N 1
ATOM 730 C CA . GLU A 1 88 ? -13.391 -4.895 9.336 1.00 97.88 88 GLU A CA 1
ATOM 731 C C . GLU A 1 88 ? -13.486 -4.236 7.957 1.00 97.88 88 GLU A C 1
ATOM 733 O O . GLU A 1 88 ? -12.852 -4.713 7.015 1.00 97.88 88 GLU A O 1
ATOM 738 N N . PHE A 1 89 ? -14.159 -3.086 7.846 1.00 98.44 89 PHE A N 1
ATOM 739 C CA . PHE A 1 89 ? -14.134 -2.268 6.632 1.00 98.44 89 PHE A CA 1
ATOM 740 C C . PHE A 1 89 ? -12.692 -1.958 6.205 1.00 98.44 89 PHE A C 1
ATOM 742 O O . PHE A 1 89 ? -12.315 -2.205 5.062 1.00 98.44 89 PHE A O 1
ATOM 749 N N . ASP A 1 90 ? -11.849 -1.473 7.125 1.00 98.38 90 ASP A N 1
ATOM 750 C CA . ASP A 1 90 ? -10.455 -1.151 6.798 1.00 98.38 90 ASP A CA 1
ATOM 751 C C . ASP A 1 90 ? -9.628 -2.410 6.477 1.00 98.38 90 ASP A C 1
ATOM 753 O O . ASP A 1 90 ? -8.694 -2.353 5.679 1.00 98.38 90 ASP A O 1
ATOM 757 N N . ARG A 1 91 ? -9.972 -3.575 7.047 1.00 98.12 91 ARG A N 1
ATOM 758 C CA . ARG A 1 91 ? -9.367 -4.864 6.668 1.00 98.12 91 ARG A CA 1
ATOM 759 C C . ARG A 1 91 ? -9.677 -5.220 5.220 1.00 98.12 91 ARG A C 1
ATOM 761 O O . ARG A 1 91 ? -8.743 -5.498 4.470 1.00 98.12 91 ARG A O 1
ATOM 768 N N . GLN A 1 92 ? -10.946 -5.184 4.831 1.00 98.38 92 GLN A N 1
ATOM 769 C CA . GLN A 1 92 ? -11.374 -5.469 3.460 1.00 98.38 92 GLN A CA 1
ATOM 770 C C . GLN A 1 92 ? -10.800 -4.448 2.475 1.00 98.38 92 GLN A C 1
ATOM 772 O O . GLN A 1 92 ? -10.335 -4.816 1.399 1.00 98.38 92 GLN A O 1
ATOM 777 N N . PHE A 1 93 ? -10.727 -3.180 2.883 1.00 98.31 93 PHE A N 1
ATOM 778 C CA . PHE A 1 93 ? -10.130 -2.123 2.081 1.00 98.31 93 PHE A CA 1
ATOM 779 C C . PHE A 1 93 ? -8.642 -2.367 1.797 1.00 98.31 93 PHE A C 1
ATOM 781 O O . PHE A 1 93 ? -8.208 -2.240 0.655 1.00 98.31 93 PHE A O 1
ATOM 788 N N . ARG A 1 94 ? -7.860 -2.787 2.805 1.00 98.38 94 ARG A N 1
ATOM 789 C CA . ARG A 1 94 ? -6.447 -3.169 2.616 1.00 98.38 94 ARG A CA 1
ATOM 790 C C . ARG A 1 94 ? -6.274 -4.340 1.656 1.00 98.38 94 ARG A C 1
ATOM 792 O O . ARG A 1 94 ? -5.333 -4.317 0.873 1.00 98.38 94 ARG A O 1
ATOM 799 N N . LEU A 1 95 ? -7.138 -5.353 1.737 1.00 97.25 95 LEU A N 1
ATOM 800 C CA . LEU A 1 95 ? -7.062 -6.523 0.855 1.00 97.25 95 LEU A CA 1
ATOM 801 C C . LEU A 1 95 ? -7.291 -6.128 -0.602 1.00 97.25 95 LEU A C 1
ATOM 803 O O . LEU A 1 95 ? -6.486 -6.473 -1.458 1.00 97.25 95 LEU A O 1
ATOM 807 N N . LEU A 1 96 ? -8.320 -5.318 -0.847 1.00 96.38 96 LEU A N 1
ATOM 808 C CA . LEU A 1 96 ? -8.619 -4.794 -2.173 1.00 96.38 96 LEU A CA 1
ATOM 809 C C . LEU A 1 96 ? -7.445 -3.967 -2.731 1.00 96.38 96 LEU A C 1
ATOM 811 O O . LEU A 1 96 ? -7.068 -4.118 -3.886 1.00 96.38 96 LEU A O 1
ATOM 815 N N . ILE A 1 97 ? -6.828 -3.116 -1.901 1.00 97.31 97 ILE A N 1
ATOM 816 C CA . ILE A 1 97 ? -5.655 -2.324 -2.302 1.00 97.31 97 ILE A CA 1
ATOM 817 C C . ILE A 1 97 ? -4.456 -3.225 -2.629 1.00 97.31 97 ILE A C 1
ATOM 819 O O . ILE A 1 97 ? -3.742 -2.954 -3.591 1.00 97.31 97 ILE A O 1
ATOM 823 N N . LEU A 1 98 ? -4.204 -4.265 -1.827 1.00 96.75 98 LEU A N 1
ATOM 824 C CA . LEU A 1 98 ? -3.086 -5.187 -2.052 1.00 96.75 98 LEU A CA 1
ATOM 825 C C . LEU A 1 98 ? -3.219 -5.935 -3.375 1.00 96.75 98 LEU A C 1
ATOM 827 O O . LEU A 1 98 ? -2.222 -6.086 -4.072 1.00 96.75 98 LEU A O 1
ATOM 831 N N . GLU A 1 99 ? -4.431 -6.354 -3.722 1.00 93.88 99 GLU A N 1
ATOM 832 C CA . GLU A 1 99 ? -4.708 -7.053 -4.975 1.00 93.88 99 GLU A CA 1
ATOM 833 C C . GLU A 1 99 ? -4.427 -6.169 -6.199 1.00 93.88 99 GLU A C 1
ATOM 835 O O . GLU A 1 99 ? -3.748 -6.588 -7.133 1.00 93.88 99 GLU A O 1
ATOM 840 N N . GLU A 1 100 ? -4.837 -4.898 -6.168 1.00 94.12 100 GLU A N 1
ATOM 841 C CA . GLU A 1 100 ? -4.493 -3.952 -7.237 1.00 94.12 100 GLU A CA 1
ATOM 842 C C . GLU A 1 100 ? -2.993 -3.652 -7.300 1.00 94.12 100 GLU A C 1
ATOM 844 O O . GLU A 1 100 ? -2.415 -3.541 -8.383 1.00 94.12 100 GLU A O 1
ATOM 849 N N . ILE A 1 101 ? -2.337 -3.512 -6.142 1.00 96.25 101 ILE A N 1
ATOM 850 C CA . ILE A 1 101 ? -0.895 -3.250 -6.093 1.00 96.25 101 ILE A CA 1
ATOM 851 C C . ILE A 1 101 ? -0.115 -4.431 -6.664 1.00 96.25 101 ILE A C 1
ATOM 853 O O . ILE A 1 101 ? 0.882 -4.201 -7.344 1.00 96.25 101 ILE A O 1
ATOM 857 N N . GLN A 1 102 ? -0.565 -5.666 -6.433 1.00 94.38 102 GLN A N 1
ATOM 858 C CA . GLN A 1 102 ? 0.077 -6.862 -6.972 1.00 94.38 102 GLN A CA 1
ATOM 859 C C . GLN A 1 102 ? 0.204 -6.791 -8.498 1.00 94.38 102 GLN A C 1
ATOM 861 O O . GLN A 1 102 ? 1.265 -7.108 -9.030 1.00 94.38 102 GLN A O 1
ATOM 866 N N . LYS A 1 103 ? -0.828 -6.306 -9.204 1.00 92.75 103 LYS A N 1
ATOM 867 C CA . LYS A 1 103 ? -0.761 -6.101 -10.660 1.00 92.75 103 LYS A CA 1
ATOM 868 C C . LYS A 1 103 ? 0.361 -5.136 -11.021 1.00 92.75 103 LYS A C 1
ATOM 870 O O . LYS A 1 103 ? 1.181 -5.445 -11.879 1.00 92.75 103 LYS A O 1
ATOM 875 N N . VAL A 1 104 ? 0.422 -3.986 -10.346 1.00 95.06 104 VAL A N 1
ATOM 876 C CA . VAL A 1 104 ? 1.448 -2.957 -10.589 1.00 95.06 104 VAL A CA 1
ATOM 877 C C . VAL A 1 104 ? 2.854 -3.473 -10.275 1.00 95.06 104 VAL A C 1
ATOM 879 O O . VAL A 1 104 ? 3.782 -3.197 -11.031 1.00 95.06 104 VAL A O 1
ATOM 882 N N . GLU A 1 105 ? 3.014 -4.243 -9.199 1.00 95.50 105 GLU A N 1
ATOM 883 C CA . GLU A 1 105 ? 4.274 -4.885 -8.811 1.00 95.50 105 GLU A CA 1
ATOM 884 C C . GLU A 1 105 ? 4.754 -5.866 -9.891 1.00 95.50 105 GLU A C 1
ATOM 886 O O . GLU A 1 105 ? 5.904 -5.778 -10.330 1.00 95.50 105 GLU A O 1
ATOM 891 N N . ILE A 1 106 ? 3.860 -6.732 -10.384 1.00 93.69 106 ILE A N 1
ATOM 892 C CA . ILE A 1 106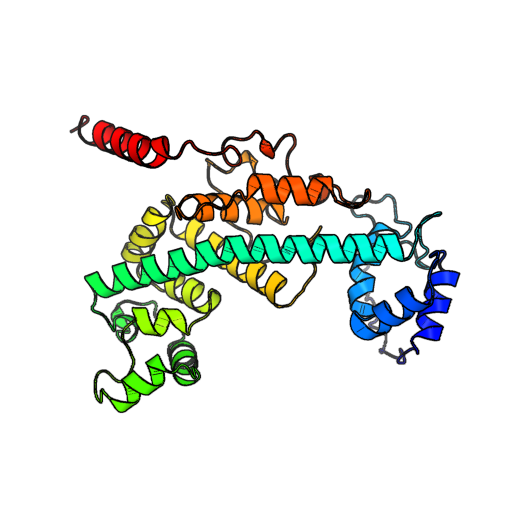 ? 4.148 -7.665 -11.483 1.00 93.69 106 ILE A CA 1
ATOM 893 C C . ILE A 1 106 ? 4.464 -6.903 -12.776 1.00 93.69 106 ILE A C 1
ATOM 895 O O . ILE A 1 106 ? 5.446 -7.199 -13.453 1.00 93.69 106 ILE A O 1
ATOM 899 N N . GLY A 1 107 ? 3.681 -5.875 -13.101 1.00 94.25 107 GLY A N 1
ATOM 900 C CA . GLY A 1 107 ? 3.921 -5.050 -14.279 1.00 94.25 107 GLY A CA 1
ATOM 901 C C . GLY A 1 107 ? 5.295 -4.382 -14.242 1.00 94.25 107 GLY A C 1
ATOM 902 O O . GLY A 1 107 ? 6.013 -4.414 -15.239 1.00 94.25 107 GLY A O 1
ATOM 903 N N . LEU A 1 108 ? 5.690 -3.797 -13.102 1.00 95.38 108 LEU A N 1
ATOM 904 C CA . LEU A 1 108 ? 6.997 -3.149 -12.951 1.00 95.38 108 LEU A CA 1
ATOM 905 C C . LEU A 1 108 ? 8.128 -4.157 -13.122 1.00 95.38 108 LEU A C 1
ATOM 907 O O . LEU A 1 108 ? 9.030 -3.915 -13.923 1.00 95.38 108 LEU 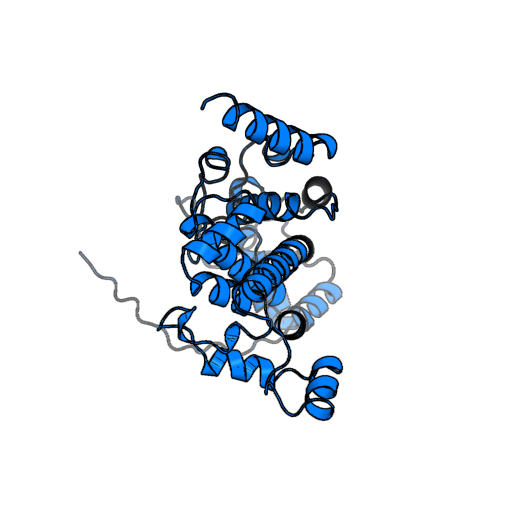A O 1
ATOM 911 N N . ARG A 1 109 ? 8.095 -5.271 -12.383 1.00 93.75 109 ARG A N 1
ATOM 912 C CA . ARG A 1 109 ? 9.205 -6.232 -12.396 1.00 93.75 109 ARG A CA 1
ATOM 913 C C . ARG A 1 109 ? 9.408 -6.831 -13.790 1.00 93.75 109 ARG A C 1
ATOM 915 O O . ARG A 1 109 ? 10.546 -6.902 -14.241 1.00 93.75 109 ARG A O 1
ATOM 922 N N . THR A 1 110 ? 8.327 -7.152 -14.508 1.00 93.75 110 THR A N 1
ATOM 923 C CA . THR A 1 110 ? 8.402 -7.661 -15.884 1.00 93.75 110 THR A CA 1
ATOM 924 C C . THR A 1 110 ? 8.917 -6.587 -16.836 1.00 93.75 110 THR A C 1
ATOM 926 O O . THR A 1 110 ? 9.920 -6.804 -17.509 1.00 93.75 110 THR A O 1
ATOM 929 N N . ALA A 1 111 ? 8.309 -5.395 -16.836 1.00 95.12 111 ALA A N 1
ATOM 930 C CA . ALA A 1 111 ? 8.705 -4.305 -17.727 1.00 95.12 111 ALA A CA 1
ATOM 931 C C . ALA A 1 111 ? 10.179 -3.907 -17.562 1.00 95.12 111 ALA A C 1
ATOM 933 O O . ALA A 1 111 ? 10.856 -3.628 -18.551 1.00 95.12 111 ALA A O 1
ATOM 934 N N . LEU A 1 112 ? 10.659 -3.872 -16.318 1.00 95.81 112 LEU A N 1
ATOM 935 C CA . LEU A 1 112 ? 12.044 -3.564 -15.994 1.00 95.81 112 LEU A CA 1
ATOM 936 C C . LEU A 1 112 ? 12.972 -4.709 -16.398 1.00 95.81 112 LEU A C 1
ATOM 938 O O . LEU A 1 112 ? 13.956 -4.462 -17.091 1.00 95.81 112 LEU A O 1
ATOM 942 N N . SER A 1 113 ? 12.661 -5.945 -15.995 1.00 95.62 113 SER A N 1
ATOM 943 C CA . SER A 1 113 ? 13.508 -7.104 -16.281 1.00 95.62 113 SER A CA 1
ATOM 944 C C . SER A 1 113 ? 13.677 -7.330 -17.777 1.00 95.62 113 SER A C 1
ATOM 946 O O . SER A 1 113 ? 14.801 -7.545 -18.210 1.00 95.62 113 SER A O 1
ATOM 948 N N . GLU A 1 114 ? 12.601 -7.252 -18.561 1.00 95.88 114 GLU A N 1
ATOM 949 C CA . GLU A 1 114 ? 12.654 -7.433 -20.015 1.00 95.88 114 GLU A CA 1
ATOM 950 C C . GLU A 1 114 ? 13.501 -6.353 -20.686 1.00 95.88 114 GLU A C 1
ATOM 952 O O . GLU A 1 114 ? 14.454 -6.674 -21.388 1.00 95.88 114 GLU A O 1
ATOM 957 N N . HIS A 1 115 ? 13.199 -5.074 -20.423 1.00 97.19 115 HIS A N 1
ATOM 958 C CA . HIS A 1 115 ? 13.904 -3.948 -21.047 1.00 97.19 115 HIS A CA 1
ATOM 959 C C . HIS A 1 115 ? 15.405 -3.984 -20.748 1.00 97.19 115 HIS A C 1
ATOM 961 O O . HIS A 1 115 ? 16.241 -3.823 -21.637 1.00 97.19 115 HIS A O 1
ATOM 967 N N . MET A 1 116 ? 15.756 -4.211 -19.483 1.00 97.56 116 MET A N 1
ATOM 968 C CA . MET A 1 116 ? 17.154 -4.233 -19.067 1.00 97.56 116 MET A CA 1
ATOM 969 C C . MET A 1 116 ? 17.878 -5.486 -19.571 1.00 97.56 116 MET A C 1
ATOM 971 O O . MET A 1 116 ? 19.037 -5.384 -19.968 1.00 97.56 116 MET A O 1
ATOM 975 N N . ALA A 1 117 ? 17.210 -6.646 -19.601 1.00 97.31 117 ALA A N 1
ATOM 976 C CA . ALA A 1 117 ? 17.798 -7.880 -20.116 1.00 97.31 117 ALA A CA 1
ATOM 977 C C . ALA A 1 117 ? 18.028 -7.838 -21.630 1.00 97.31 117 ALA A C 1
ATOM 979 O O . ALA A 1 117 ? 19.071 -8.288 -22.094 1.00 97.31 117 ALA A O 1
ATOM 980 N N . GLU A 1 118 ? 17.095 -7.264 -22.388 1.00 97.31 118 GLU A N 1
ATOM 981 C CA . GLU A 1 118 ? 17.227 -7.082 -23.835 1.00 97.31 118 GLU A CA 1
ATOM 982 C C . GLU A 1 118 ? 18.401 -6.154 -24.175 1.00 97.31 118 GLU A C 1
ATOM 984 O O . GLU A 1 118 ? 19.187 -6.439 -25.075 1.00 97.31 118 GLU A O 1
ATOM 989 N N . LYS A 1 119 ? 18.557 -5.057 -23.424 1.00 97.44 119 LYS A N 1
ATOM 990 C CA . LYS A 1 119 ? 19.567 -4.033 -23.713 1.00 97.44 119 LYS A CA 1
ATOM 991 C C . LYS A 1 119 ? 20.964 -4.353 -23.174 1.00 97.44 119 LYS A C 1
ATOM 993 O O . LYS A 1 119 ? 21.952 -4.004 -23.815 1.00 97.44 119 LYS A O 1
ATOM 998 N N . TYR A 1 120 ? 21.059 -4.964 -21.993 1.00 97.25 120 TYR A N 1
ATOM 999 C CA . TYR A 1 120 ? 22.326 -5.147 -21.267 1.00 97.25 120 TYR A CA 1
ATOM 1000 C C . TYR A 1 120 ? 22.630 -6.609 -20.910 1.00 97.25 120 TYR A C 1
ATOM 1002 O O . TYR A 1 120 ? 23.638 -6.887 -20.259 1.00 97.25 120 TYR A O 1
ATOM 1010 N N . GLY A 1 121 ? 21.779 -7.544 -21.331 1.00 97.31 121 GLY A N 1
ATOM 1011 C CA . GLY A 1 121 ? 21.909 -8.966 -21.046 1.00 97.31 121 GLY A CA 1
ATOM 1012 C C . GLY A 1 121 ? 21.190 -9.417 -19.764 1.00 97.31 121 GLY A C 1
ATOM 1013 O O . GLY A 1 121 ? 20.851 -8.613 -18.891 1.00 97.31 121 GLY A O 1
ATOM 1014 N N . PRO A 1 122 ? 20.968 -10.734 -19.611 1.00 96.31 122 PRO A N 1
ATOM 1015 C CA . PRO A 1 122 ? 20.118 -11.314 -18.565 1.00 96.31 122 PRO A CA 1
ATOM 1016 C C . PRO A 1 122 ? 20.550 -10.984 -17.129 1.00 96.31 122 PRO A C 1
ATOM 1018 O O . PRO A 1 122 ? 19.706 -10.941 -16.230 1.00 96.31 122 PRO A O 1
ATOM 1021 N N . HIS A 1 123 ? 21.838 -10.706 -16.925 1.00 95.62 123 HIS A N 1
ATOM 1022 C CA . HIS A 1 123 ? 22.468 -10.417 -15.635 1.00 95.62 123 HIS A CA 1
ATOM 1023 C C . HIS A 1 123 ? 22.842 -8.937 -15.465 1.00 95.62 123 HIS A C 1
ATOM 1025 O O . HIS A 1 123 ? 23.776 -8.614 -14.736 1.00 95.62 123 HIS A O 1
ATOM 1031 N N . TRP A 1 124 ? 22.123 -8.026 -16.131 1.00 94.75 124 TRP A N 1
ATOM 1032 C CA . TRP A 1 124 ? 22.383 -6.577 -16.142 1.00 94.75 124 TRP A CA 1
ATOM 1033 C C . TRP A 1 124 ? 22.636 -5.963 -14.753 1.00 94.75 124 TRP A C 1
ATOM 1035 O O . TRP A 1 124 ? 23.486 -5.090 -14.612 1.00 94.75 124 TRP A O 1
ATOM 1045 N N . PHE A 1 125 ? 21.960 -6.450 -13.708 1.00 92.00 125 PHE A N 1
ATOM 1046 C CA . PHE A 1 125 ? 22.089 -5.966 -12.324 1.00 92.00 125 PHE A CA 1
ATOM 1047 C C . PHE A 1 125 ? 23.478 -6.220 -11.710 1.00 92.00 125 PHE A C 1
ATOM 1049 O O . PHE A 1 125 ? 23.781 -5.702 -10.639 1.00 92.00 125 PHE A O 1
ATOM 1056 N N . MET A 1 126 ? 24.323 -7.018 -12.368 1.00 91.38 126 MET A N 1
ATOM 1057 C CA . MET A 1 126 ? 25.721 -7.235 -11.993 1.00 91.38 126 MET A CA 1
ATOM 1058 C C . MET A 1 126 ? 26.672 -6.185 -12.587 1.00 91.38 126 MET A C 1
ATOM 1060 O O . MET A 1 126 ? 27.839 -6.144 -12.205 1.00 91.38 126 MET A O 1
ATOM 1064 N N . ASN A 1 127 ? 26.206 -5.342 -13.512 1.00 90.62 127 ASN A N 1
ATOM 1065 C CA . ASN A 1 127 ? 27.022 -4.311 -14.141 1.00 90.62 127 ASN A CA 1
ATOM 1066 C C . ASN A 1 127 ? 26.851 -2.965 -13.421 1.00 90.62 127 ASN A C 1
ATOM 1068 O O . ASN A 1 127 ? 25.824 -2.304 -13.559 1.00 90.62 127 ASN A O 1
ATOM 1072 N N . LEU A 1 128 ? 27.888 -2.524 -12.701 1.00 85.88 128 LEU A N 1
ATOM 1073 C CA . LEU A 1 128 ? 27.810 -1.293 -11.909 1.00 85.88 128 LEU A CA 1
ATOM 1074 C C . LEU A 1 128 ? 27.689 -0.017 -12.761 1.00 85.88 128 LEU A C 1
ATOM 1076 O O . LEU A 1 128 ? 27.208 1.004 -12.283 1.00 85.88 128 LEU A O 1
ATOM 1080 N N . SER A 1 129 ? 28.131 -0.064 -14.023 1.00 89.56 129 SER A N 1
ATOM 1081 C CA . SER A 1 129 ? 28.205 1.118 -14.894 1.00 89.56 129 SER A CA 1
ATOM 1082 C C . SER A 1 129 ? 26.851 1.587 -15.438 1.00 89.56 129 SER A C 1
ATOM 1084 O O . SER A 1 129 ? 26.735 2.717 -15.910 1.00 89.56 129 SER A O 1
ATOM 1086 N N . ILE A 1 130 ? 25.821 0.737 -15.377 1.00 92.00 130 ILE A N 1
ATOM 1087 C CA . ILE A 1 130 ? 24.483 1.029 -15.921 1.00 92.00 130 ILE A CA 1
ATOM 1088 C C . ILE A 1 130 ? 23.474 1.442 -14.842 1.00 92.00 130 ILE A C 1
ATOM 1090 O O . ILE A 1 130 ? 22.299 1.660 -15.139 1.00 92.00 130 ILE A O 1
ATOM 1094 N N . LEU A 1 131 ? 23.931 1.570 -13.598 1.00 91.50 131 LEU A N 1
ATOM 1095 C CA . LEU A 1 131 ? 23.150 2.014 -12.450 1.00 91.50 131 LEU A CA 1
ATOM 1096 C C . LEU A 1 131 ? 23.804 3.245 -11.818 1.00 91.50 131 LEU A C 1
ATOM 1098 O O . LEU A 1 131 ? 24.955 3.580 -12.088 1.00 91.50 131 LEU A O 1
ATOM 1102 N N . SER A 1 132 ? 23.040 3.922 -10.973 1.00 89.69 132 SER A N 1
ATOM 1103 C CA . SER A 1 132 ? 23.507 5.005 -10.116 1.00 89.69 132 SER A CA 1
ATOM 1104 C C . SER A 1 132 ? 24.659 4.558 -9.211 1.00 89.69 132 SER A C 1
ATOM 1106 O O . SER A 1 132 ? 24.684 3.423 -8.727 1.00 89.69 132 SER A O 1
ATOM 1108 N N . SER A 1 133 ? 25.577 5.483 -8.922 1.00 86.06 133 SER A N 1
ATOM 1109 C CA . SER A 1 133 ? 26.664 5.277 -7.957 1.00 86.06 133 SER A CA 1
ATOM 1110 C C . SER A 1 133 ? 26.160 4.984 -6.543 1.00 86.06 133 SER A C 1
ATOM 1112 O O . SER A 1 133 ? 26.860 4.336 -5.772 1.00 86.06 133 SER A O 1
ATOM 1114 N N . ASP A 1 134 ? 24.944 5.431 -6.219 1.00 85.12 134 ASP A N 1
ATOM 1115 C CA . ASP A 1 134 ? 24.333 5.296 -4.894 1.00 85.12 134 ASP A CA 1
ATOM 1116 C C . ASP A 1 134 ? 23.497 4.008 -4.752 1.00 85.12 134 ASP A C 1
ATOM 1118 O O . ASP A 1 134 ? 22.784 3.820 -3.758 1.00 85.12 134 ASP A O 1
ATOM 1122 N N . PHE A 1 135 ? 23.532 3.118 -5.750 1.00 88.62 135 PHE A N 1
ATOM 1123 C CA . PHE A 1 135 ? 22.821 1.847 -5.682 1.00 88.62 135 PHE A CA 1
ATOM 1124 C C . PHE A 1 135 ? 23.420 0.949 -4.585 1.00 88.62 135 PHE A C 1
ATOM 1126 O O . PHE A 1 135 ? 24.610 0.643 -4.574 1.00 88.62 135 PHE A O 1
ATOM 1133 N N . ASP A 1 136 ? 22.569 0.495 -3.662 1.00 90.06 136 ASP A N 1
ATOM 1134 C CA . ASP A 1 136 ? 22.937 -0.412 -2.568 1.00 90.06 136 ASP A CA 1
ATOM 1135 C C . ASP A 1 136 ? 23.130 -1.846 -3.088 1.00 90.06 136 ASP A C 1
ATOM 1137 O O . ASP A 1 136 ? 22.247 -2.703 -2.975 1.00 90.06 136 ASP A O 1
ATOM 1141 N N . TYR A 1 137 ? 24.291 -2.101 -3.696 1.00 89.12 137 TYR A N 1
ATOM 1142 C CA . TYR A 1 137 ? 24.642 -3.412 -4.243 1.00 89.12 137 TYR A CA 1
ATOM 1143 C C . TYR A 1 137 ? 24.666 -4.497 -3.175 1.00 89.12 137 TYR A C 1
ATOM 1145 O O . TYR A 1 137 ? 24.099 -5.571 -3.377 1.00 89.12 137 TYR A O 1
ATOM 1153 N N . GLU A 1 138 ? 25.296 -4.229 -2.032 1.00 90.19 138 GLU A N 1
ATOM 1154 C CA . GLU A 1 138 ? 25.417 -5.213 -0.957 1.00 90.19 138 GLU A CA 1
ATOM 1155 C C . GLU A 1 138 ? 24.042 -5.628 -0.434 1.00 90.19 138 GLU A C 1
ATOM 1157 O O . GLU A 1 138 ? 23.744 -6.822 -0.338 1.00 90.19 138 GLU A O 1
ATOM 1162 N N . GLY A 1 139 ? 23.166 -4.658 -0.160 1.00 91.38 139 GLY A N 1
ATOM 1163 C CA . GLY A 1 139 ? 21.800 -4.920 0.268 1.00 91.38 139 GLY A CA 1
ATOM 1164 C C . GLY A 1 139 ? 20.958 -5.607 -0.806 1.00 91.38 139 GLY A C 1
ATOM 1165 O O . GLY A 1 139 ? 20.136 -6.465 -0.470 1.00 91.38 139 GLY A O 1
ATOM 1166 N N . PHE A 1 140 ? 21.158 -5.286 -2.088 1.00 91.31 140 PHE A N 1
ATOM 1167 C CA . PHE A 1 140 ? 20.467 -5.942 -3.200 1.00 91.31 140 PHE A CA 1
ATOM 1168 C C . PHE A 1 140 ? 20.861 -7.420 -3.324 1.00 91.31 140 PHE A C 1
ATOM 1170 O O . PHE A 1 140 ? 19.995 -8.296 -3.272 1.00 91.31 140 PHE A O 1
ATOM 1177 N N . PHE A 1 141 ? 22.159 -7.724 -3.400 1.00 91.06 141 PHE A N 1
ATOM 1178 C CA . PHE A 1 141 ? 22.650 -9.100 -3.523 1.00 91.06 141 PHE A CA 1
ATOM 1179 C C . PHE A 1 141 ? 22.398 -9.937 -2.272 1.00 91.06 141 PHE A C 1
ATOM 1181 O O . PHE A 1 141 ? 22.115 -11.132 -2.383 1.00 91.06 141 PHE A O 1
ATOM 1188 N N . LYS A 1 142 ? 22.428 -9.325 -1.082 1.00 91.88 142 LYS A N 1
ATOM 1189 C CA . LYS A 1 142 ? 22.045 -10.009 0.155 1.00 91.88 142 LYS A CA 1
ATOM 1190 C C . LYS A 1 142 ? 20.606 -10.523 0.092 1.00 91.88 142 LYS A C 1
ATOM 1192 O O . LYS A 1 142 ? 20.366 -11.667 0.453 1.00 91.88 142 LYS A O 1
ATOM 1197 N N . ARG A 1 143 ? 19.662 -9.729 -0.428 1.00 91.50 143 ARG A N 1
ATOM 1198 C CA . ARG A 1 143 ? 18.259 -10.160 -0.584 1.00 91.50 143 ARG A CA 1
ATOM 1199 C C . ARG A 1 143 ? 18.107 -11.333 -1.548 1.00 91.50 143 ARG A C 1
ATOM 1201 O O . ARG A 1 143 ? 17.269 -12.189 -1.300 1.00 91.50 143 ARG A O 1
ATOM 1208 N N . ILE A 1 144 ? 18.912 -11.377 -2.612 1.00 88.94 144 ILE A N 1
ATOM 1209 C CA . ILE A 1 144 ? 18.934 -12.512 -3.546 1.00 88.94 144 ILE A CA 1
ATOM 1210 C C . ILE A 1 144 ? 19.455 -13.761 -2.834 1.00 88.94 144 ILE A C 1
ATOM 1212 O O . ILE A 1 144 ? 18.835 -14.812 -2.917 1.00 88.94 144 ILE A O 1
ATOM 1216 N N . LYS A 1 145 ? 20.565 -13.637 -2.099 1.00 87.50 145 LYS A N 1
ATOM 1217 C CA . LYS A 1 145 ? 21.179 -14.751 -1.365 1.00 87.50 145 LYS A CA 1
ATOM 1218 C C . LYS A 1 145 ? 20.280 -15.299 -0.252 1.00 87.50 145 LYS A C 1
ATOM 1220 O O . LYS A 1 145 ? 20.290 -16.494 0.020 1.00 87.50 145 LYS A O 1
ATOM 1225 N N . ASP A 1 146 ? 19.527 -14.427 0.411 1.00 89.12 146 ASP A N 1
ATOM 1226 C CA . ASP A 1 146 ? 18.621 -14.814 1.493 1.00 89.12 146 ASP A CA 1
ATOM 1227 C C . ASP A 1 146 ? 17.333 -15.488 0.970 1.00 89.12 146 ASP A C 1
ATOM 1229 O O . ASP A 1 146 ? 16.559 -16.031 1.767 1.00 89.12 146 ASP A O 1
ATOM 1233 N N . ALA A 1 147 ? 17.091 -15.478 -0.348 1.00 88.19 147 ALA A N 1
ATOM 1234 C CA . ALA A 1 147 ? 15.942 -16.129 -0.960 1.00 88.19 147 ALA A CA 1
ATOM 1235 C C . ALA A 1 147 ? 16.083 -17.656 -0.928 1.00 88.19 147 ALA A C 1
ATOM 1237 O O . ALA A 1 147 ? 17.088 -18.219 -1.350 1.00 88.19 147 ALA A O 1
ATOM 1238 N N . LYS A 1 148 ? 15.041 -18.341 -0.451 1.00 87.50 148 LYS A N 1
ATOM 1239 C CA . LYS A 1 148 ? 15.021 -19.804 -0.289 1.00 87.50 148 LYS A CA 1
ATOM 1240 C C . LYS A 1 148 ? 13.991 -20.456 -1.204 1.00 87.50 148 LYS A C 1
ATOM 1242 O O . LYS A 1 148 ? 13.180 -21.260 -0.754 1.00 87.50 148 LYS A O 1
ATOM 1247 N N . GLU A 1 149 ? 14.023 -20.085 -2.478 1.00 93.06 149 GLU A N 1
ATOM 1248 C CA . GLU A 1 149 ? 13.122 -20.631 -3.493 1.00 93.06 149 GLU A CA 1
ATOM 1249 C C . GLU A 1 149 ? 13.759 -21.797 -4.255 1.00 93.06 149 GLU A C 1
ATOM 1251 O O . GLU A 1 149 ? 14.958 -21.796 -4.545 1.00 93.06 149 GLU A O 1
ATOM 1256 N N . VAL A 1 150 ? 12.940 -22.787 -4.628 1.00 93.75 150 VAL A N 1
ATOM 1257 C CA . VAL A 1 150 ? 13.400 -24.027 -5.287 1.00 93.75 150 VAL A CA 1
ATOM 1258 C C . VAL A 1 150 ? 14.144 -23.735 -6.591 1.00 93.75 150 VAL A C 1
ATOM 1260 O O . VAL A 1 150 ? 15.180 -24.336 -6.855 1.00 93.75 150 VAL A O 1
ATOM 1263 N N . PHE A 1 151 ? 13.656 -22.783 -7.388 1.00 92.31 151 PHE A N 1
ATOM 1264 C CA . PHE A 1 151 ? 14.280 -22.421 -8.661 1.00 92.31 151 PHE A CA 1
ATOM 1265 C C . PHE A 1 151 ? 15.620 -21.689 -8.486 1.00 92.31 151 PHE A C 1
ATOM 1267 O O . PHE A 1 151 ? 16.494 -21.830 -9.337 1.00 92.31 151 PHE A O 1
ATOM 1274 N N . ILE A 1 152 ? 15.813 -20.945 -7.387 1.00 92.75 152 ILE A N 1
ATOM 1275 C CA . ILE A 1 152 ? 17.109 -20.326 -7.061 1.00 92.75 152 ILE A CA 1
ATOM 1276 C C . ILE A 1 152 ? 18.110 -21.420 -6.709 1.00 92.75 152 ILE A C 1
ATOM 1278 O O . ILE A 1 152 ? 19.180 -21.479 -7.305 1.00 92.75 152 ILE A O 1
ATOM 1282 N N . LYS A 1 153 ? 17.720 -22.336 -5.815 1.00 91.50 153 LYS A N 1
ATOM 1283 C CA . LYS A 1 153 ? 18.560 -23.471 -5.425 1.00 91.50 153 LYS A CA 1
ATOM 1284 C C . LYS A 1 153 ? 18.939 -24.334 -6.632 1.00 91.50 153 LYS A C 1
ATOM 1286 O O . LYS A 1 153 ? 20.105 -24.665 -6.802 1.00 91.50 153 LYS A O 1
ATOM 1291 N N . HIS A 1 154 ? 17.975 -24.642 -7.500 1.00 93.94 154 HIS A N 1
ATOM 1292 C CA . HIS A 1 154 ? 18.237 -25.394 -8.724 1.00 93.94 154 HIS A CA 1
ATOM 1293 C C . HIS A 1 154 ? 19.263 -24.693 -9.626 1.00 93.94 154 HIS A C 1
ATOM 1295 O O . HIS A 1 154 ? 20.161 -25.351 -10.149 1.00 93.94 154 HIS A O 1
ATOM 1301 N N . TYR A 1 155 ? 19.171 -23.367 -9.786 1.00 94.81 155 TYR A N 1
ATOM 1302 C CA . TYR A 1 155 ? 20.165 -22.607 -10.544 1.00 94.81 155 TYR A CA 1
ATOM 1303 C C . TYR A 1 155 ? 21.556 -22.707 -9.904 1.00 94.81 155 TYR A C 1
ATOM 1305 O O . TYR A 1 155 ? 22.520 -22.989 -10.609 1.00 94.81 155 TYR A O 1
ATOM 1313 N N . GLU A 1 156 ? 21.658 -22.515 -8.586 1.00 91.81 156 GLU A N 1
ATOM 1314 C CA . GLU A 1 156 ? 22.926 -22.580 -7.842 1.00 91.81 156 GLU A CA 1
ATOM 1315 C C . GLU A 1 156 ? 23.584 -23.971 -7.890 1.00 91.81 156 GLU A C 1
ATOM 1317 O O . GLU A 1 156 ? 24.808 -24.071 -7.876 1.00 91.81 156 GLU A O 1
ATOM 1322 N N . GLU A 1 157 ? 22.790 -25.040 -7.971 1.00 94.31 157 GLU A N 1
ATOM 1323 C CA . GLU A 1 157 ? 23.278 -26.419 -8.117 1.00 94.31 157 GLU A CA 1
ATOM 1324 C C . GLU A 1 157 ? 23.670 -26.765 -9.563 1.00 94.31 157 GLU A C 1
ATOM 1326 O O . GLU A 1 157 ? 24.549 -27.597 -9.782 1.00 94.31 157 GLU A O 1
ATOM 1331 N N . THR A 1 158 ? 23.028 -26.137 -10.553 1.00 96.50 158 THR A N 1
ATOM 1332 C CA . THR A 1 158 ? 23.210 -26.458 -11.980 1.00 96.50 158 THR A CA 1
ATOM 1333 C C . THR A 1 158 ? 24.310 -25.624 -12.636 1.00 96.50 158 THR A C 1
ATOM 1335 O O . THR A 1 158 ? 25.036 -26.124 -13.496 1.00 96.50 158 THR A O 1
ATOM 1338 N N . TYR A 1 159 ? 24.441 -24.350 -12.256 1.00 95.12 159 TYR A N 1
ATOM 1339 C CA . TYR A 1 159 ? 25.304 -23.385 -12.934 1.00 95.12 159 TYR A CA 1
ATOM 1340 C C . TYR A 1 159 ? 26.363 -22.811 -11.990 1.00 95.12 159 TYR A C 1
ATOM 1342 O O . TYR A 1 159 ? 26.054 -22.225 -10.957 1.00 95.12 159 TYR A O 1
ATOM 1350 N N . SER A 1 160 ? 27.632 -22.898 -12.396 1.00 90.81 160 SER A N 1
ATOM 1351 C CA . SER A 1 160 ? 28.756 -22.260 -11.695 1.00 90.81 160 SER A CA 1
ATOM 1352 C C . SER A 1 160 ? 28.989 -20.803 -12.124 1.00 90.81 160 SER A C 1
ATOM 1354 O O . SER A 1 160 ? 29.604 -20.030 -11.387 1.00 90.81 160 SER A O 1
ATOM 1356 N N . PHE A 1 161 ? 28.497 -20.410 -13.306 1.00 91.06 161 PHE A N 1
ATOM 1357 C CA . PHE A 1 161 ? 28.593 -19.054 -13.843 1.00 91.06 161 PHE A CA 1
ATOM 1358 C C . PHE A 1 161 ? 27.419 -18.735 -14.793 1.00 91.06 161 PHE A C 1
ATOM 1360 O O . PHE A 1 161 ? 27.076 -19.588 -15.613 1.00 91.06 161 PHE A O 1
ATOM 1367 N N . PRO A 1 162 ? 26.860 -17.505 -14.768 1.00 92.25 162 PRO A N 1
ATOM 1368 C CA . PRO A 1 162 ? 27.107 -16.421 -13.806 1.00 92.25 162 PRO A CA 1
ATOM 1369 C C . PRO A 1 162 ? 26.653 -16.756 -12.382 1.00 92.25 162 PRO A C 1
ATOM 1371 O O . PRO A 1 162 ? 25.701 -17.509 -12.200 1.00 92.25 162 PRO A O 1
ATOM 1374 N N . LYS A 1 163 ? 27.315 -16.161 -11.375 1.00 90.38 163 LYS A N 1
ATOM 1375 C CA . LYS A 1 163 ? 27.112 -16.455 -9.938 1.00 90.38 163 LYS A CA 1
ATOM 1376 C C . LYS A 1 163 ? 25.656 -16.340 -9.471 1.00 90.38 163 LYS A C 1
ATOM 1378 O O . LYS A 1 163 ? 25.264 -17.022 -8.533 1.00 90.38 163 LYS A O 1
ATOM 1383 N N . HIS A 1 164 ? 24.885 -15.442 -10.075 1.00 91.56 164 HIS A N 1
ATOM 1384 C CA . HIS A 1 164 ? 23.488 -15.216 -9.724 1.00 91.56 164 HIS A CA 1
ATOM 1385 C C . HIS A 1 164 ? 22.568 -15.632 -10.877 1.00 91.56 164 HIS A C 1
ATOM 1387 O O . HIS A 1 164 ? 22.982 -15.520 -12.033 1.00 91.56 164 HIS A O 1
ATOM 1393 N N . PRO A 1 165 ? 21.326 -16.059 -10.588 1.00 94.12 165 PRO A N 1
ATOM 1394 C CA . PRO A 1 165 ? 20.320 -16.330 -11.610 1.00 94.12 165 PRO A CA 1
ATOM 1395 C C . PRO A 1 165 ? 20.053 -15.114 -12.510 1.00 94.12 165 PRO A C 1
ATOM 1397 O O . PRO A 1 165 ? 20.313 -13.981 -12.104 1.00 94.12 165 PRO A O 1
ATOM 1400 N N . PRO A 1 166 ? 19.513 -15.305 -13.723 1.00 95.44 166 PRO A N 1
ATOM 1401 C CA . PRO A 1 166 ? 19.107 -14.197 -14.579 1.00 95.44 166 PRO A CA 1
ATOM 1402 C C . PRO A 1 166 ? 18.000 -13.347 -13.932 1.00 95.44 166 PRO A C 1
ATOM 1404 O O . PRO A 1 166 ? 17.265 -13.793 -13.046 1.00 95.44 166 PRO A O 1
ATOM 1407 N N . SER A 1 167 ? 17.858 -12.110 -14.408 1.00 95.06 167 SER A N 1
ATOM 1408 C CA . SER A 1 167 ? 16.966 -11.103 -13.818 1.00 95.06 167 SER A CA 1
ATOM 1409 C C . SER A 1 167 ? 15.511 -11.557 -13.685 1.00 95.06 167 SER A C 1
ATOM 1411 O O . SER A 1 167 ? 14.926 -11.319 -12.632 1.00 95.06 167 SER A O 1
ATOM 1413 N N . TRP A 1 168 ? 14.949 -12.291 -14.651 1.00 93.62 168 TRP A N 1
ATOM 1414 C CA . TRP A 1 168 ? 13.570 -12.793 -14.553 1.00 93.62 168 TRP A CA 1
ATOM 1415 C C . TRP A 1 168 ? 13.371 -13.771 -13.386 1.00 93.62 168 TRP A C 1
ATOM 1417 O O . TRP A 1 168 ? 12.319 -13.744 -12.759 1.00 93.62 168 TRP A O 1
ATOM 1427 N N . MET A 1 169 ? 14.383 -14.563 -13.011 1.00 94.06 169 MET A N 1
ATOM 1428 C CA . MET A 1 169 ? 14.314 -15.412 -11.811 1.00 94.06 169 MET A CA 1
ATOM 1429 C C . MET A 1 169 ? 14.432 -14.574 -10.536 1.00 94.06 169 MET A C 1
ATOM 1431 O O . MET A 1 169 ? 13.675 -14.762 -9.587 1.00 94.06 169 MET A O 1
ATOM 1435 N N . ILE A 1 170 ? 15.348 -13.603 -10.519 1.00 93.00 170 ILE A N 1
ATOM 1436 C CA . ILE A 1 170 ? 15.527 -12.704 -9.371 1.00 93.00 170 ILE A CA 1
ATOM 1437 C C . ILE A 1 170 ? 14.269 -11.865 -9.109 1.00 93.00 170 ILE A C 1
ATOM 1439 O O . ILE A 1 170 ? 13.962 -11.545 -7.959 1.00 93.00 170 ILE A O 1
ATOM 1443 N N . THR A 1 171 ? 13.496 -11.534 -10.147 1.00 91.25 171 THR A N 1
ATOM 1444 C CA . THR A 1 171 ? 12.249 -10.776 -9.980 1.00 91.25 171 THR A CA 1
ATOM 1445 C C . THR A 1 171 ? 11.199 -11.473 -9.126 1.00 91.25 171 THR A C 1
ATOM 1447 O O . THR A 1 171 ? 10.384 -10.782 -8.514 1.00 91.25 171 THR A O 1
ATOM 1450 N N . GLU A 1 172 ? 11.255 -12.800 -9.013 1.00 92.00 172 GLU A N 1
ATOM 1451 C CA . GLU A 1 172 ? 10.318 -13.587 -8.211 1.00 92.00 172 GLU A CA 1
ATOM 1452 C C . GLU A 1 172 ? 10.667 -13.608 -6.715 1.00 92.00 172 GLU A C 1
ATOM 1454 O O . GLU A 1 172 ? 9.809 -13.923 -5.895 1.00 92.00 172 GLU A O 1
ATOM 1459 N N . VAL A 1 173 ? 11.893 -13.229 -6.332 1.00 91.81 173 VAL A N 1
ATOM 1460 C CA . VAL A 1 173 ? 12.347 -13.269 -4.925 1.00 91.81 173 VAL A CA 1
ATOM 1461 C C . VAL A 1 173 ? 12.508 -11.896 -4.279 1.00 91.81 173 VAL A C 1
ATOM 1463 O O . VAL A 1 173 ? 12.644 -11.780 -3.059 1.00 91.81 173 VAL A O 1
ATOM 1466 N N . LEU A 1 174 ? 12.499 -10.832 -5.080 1.00 92.75 174 LEU A N 1
ATOM 1467 C CA . LEU A 1 174 ? 12.651 -9.464 -4.598 1.00 92.75 174 LEU A CA 1
ATOM 1468 C C . LEU A 1 174 ? 11.300 -8.777 -4.392 1.00 92.75 174 LEU A C 1
ATOM 1470 O O . LEU A 1 174 ? 10.364 -8.927 -5.168 1.00 92.75 174 LEU A O 1
ATOM 1474 N N . THR A 1 175 ? 11.222 -7.958 -3.343 1.00 94.50 175 THR A N 1
ATOM 1475 C CA . THR A 1 175 ? 9.997 -7.223 -2.989 1.00 94.50 175 THR A CA 1
ATOM 1476 C C . THR A 1 175 ? 9.722 -6.051 -3.933 1.00 94.50 175 THR A C 1
ATOM 1478 O O . THR A 1 175 ? 10.666 -5.458 -4.463 1.00 94.50 175 THR A O 1
ATOM 1481 N N . PHE A 1 176 ? 8.462 -5.602 -4.012 1.00 95.88 176 PHE A N 1
ATOM 1482 C CA . PHE A 1 176 ? 8.101 -4.350 -4.692 1.00 95.88 176 PHE A CA 1
ATOM 1483 C C . PHE A 1 176 ? 9.022 -3.174 -4.357 1.00 95.88 176 PHE A C 1
ATOM 1485 O O . PHE A 1 176 ? 9.457 -2.449 -5.245 1.00 95.88 176 PHE A O 1
ATOM 1492 N N . GLY A 1 177 ? 9.347 -2.986 -3.073 1.00 95.94 177 GLY A N 1
ATOM 1493 C CA . GLY A 1 177 ? 10.184 -1.867 -2.643 1.00 95.94 177 GLY A CA 1
ATOM 1494 C C . GLY A 1 177 ? 11.612 -1.957 -3.173 1.00 95.94 177 GLY A C 1
ATOM 1495 O O . GLY A 1 177 ? 12.201 -0.935 -3.513 1.00 95.94 177 GLY A O 1
ATOM 1496 N N . THR A 1 178 ? 12.147 -3.172 -3.305 1.00 94.62 178 THR A N 1
ATOM 1497 C CA . THR A 1 178 ? 13.455 -3.401 -3.925 1.00 94.62 178 THR A CA 1
ATOM 1498 C C . THR A 1 178 ? 13.421 -3.040 -5.408 1.00 94.62 178 THR A C 1
ATOM 1500 O O . THR A 1 178 ? 14.305 -2.324 -5.865 1.00 94.62 178 THR A O 1
ATOM 1503 N N . TRP A 1 179 ? 12.377 -3.437 -6.141 1.00 94.00 179 TRP A N 1
ATOM 1504 C CA . TRP A 1 179 ? 12.226 -3.090 -7.560 1.00 94.00 179 TRP A CA 1
ATOM 1505 C C . TRP A 1 179 ? 11.924 -1.614 -7.803 1.00 94.00 179 TRP A C 1
ATOM 1507 O O . TRP A 1 179 ? 12.470 -1.023 -8.728 1.00 94.00 179 TRP A O 1
ATOM 1517 N N . SER A 1 180 ? 11.116 -0.990 -6.946 1.00 96.56 180 SER A N 1
ATOM 1518 C CA . SER A 1 180 ? 10.873 0.453 -6.981 1.00 96.56 180 SER A CA 1
ATOM 1519 C C . SER A 1 180 ? 12.169 1.240 -6.789 1.00 96.56 180 SER A C 1
ATOM 1521 O O . SER A 1 180 ? 12.354 2.258 -7.451 1.00 96.56 180 SER A O 1
ATOM 1523 N N . LYS A 1 181 ? 13.054 0.780 -5.895 1.00 95.00 181 LYS A N 1
ATOM 1524 C CA . LYS A 1 181 ? 14.371 1.389 -5.685 1.00 95.00 181 LYS A CA 1
ATOM 1525 C C . LYS A 1 181 ? 15.308 1.097 -6.856 1.00 95.00 181 LYS A C 1
ATOM 1527 O O . LYS A 1 181 ? 15.930 2.017 -7.359 1.00 95.00 181 LYS A O 1
ATOM 1532 N N . ALA A 1 182 ? 15.361 -0.140 -7.350 1.00 94.38 182 ALA A N 1
ATOM 1533 C CA . ALA A 1 182 ? 16.175 -0.475 -8.518 1.00 94.38 182 ALA A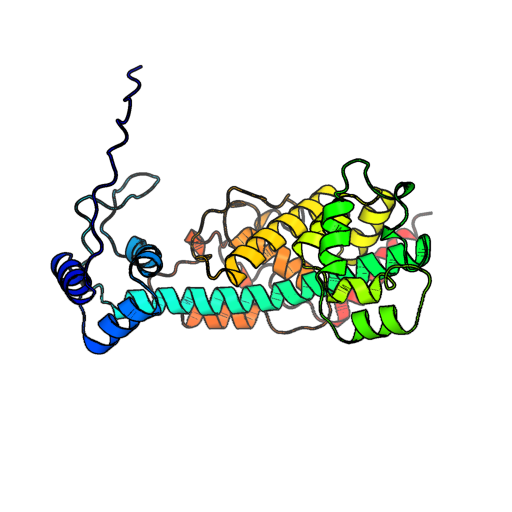 CA 1
ATOM 1534 C C . ALA A 1 182 ? 15.795 0.373 -9.740 1.00 94.38 182 ALA A C 1
ATOM 1536 O O . ALA A 1 182 ? 16.677 0.915 -10.395 1.00 94.38 182 ALA A O 1
ATOM 1537 N N . TYR A 1 183 ? 14.494 0.570 -9.982 1.00 96.62 183 TYR A N 1
ATOM 1538 C CA . TYR A 1 183 ? 13.990 1.471 -11.016 1.00 96.62 183 TYR A CA 1
ATOM 1539 C C . TYR A 1 183 ? 14.530 2.903 -10.863 1.00 96.62 183 TYR A C 1
ATOM 1541 O O . TYR A 1 183 ? 14.969 3.483 -11.853 1.00 96.62 183 TYR A O 1
ATOM 1549 N N . SER A 1 184 ? 14.540 3.469 -9.646 1.00 96.00 184 SER A N 1
ATOM 1550 C CA . SER A 1 184 ? 15.013 4.847 -9.436 1.00 96.00 184 SER A CA 1
ATOM 1551 C C . SER A 1 184 ? 16.508 5.025 -9.685 1.00 96.00 184 SER A C 1
ATOM 1553 O O . SER A 1 184 ? 16.934 6.137 -9.987 1.00 96.00 184 SER A O 1
ATOM 1555 N N . GLU A 1 185 ? 17.285 3.946 -9.577 1.00 95.31 185 GLU A N 1
ATOM 1556 C CA . GLU A 1 185 ? 18.731 3.948 -9.802 1.00 95.31 185 GLU A CA 1
ATOM 1557 C C . GLU A 1 185 ? 19.130 3.636 -11.254 1.00 95.31 185 GLU A C 1
ATOM 1559 O O . GLU A 1 185 ? 20.316 3.662 -11.570 1.00 95.31 185 GLU A O 1
ATOM 1564 N N . LEU A 1 186 ? 18.183 3.337 -12.151 1.00 95.75 186 LEU A N 1
ATOM 1565 C CA . LEU A 1 186 ? 18.495 3.114 -13.567 1.00 95.75 186 LEU A CA 1
ATOM 1566 C C . LEU A 1 186 ? 18.910 4.417 -14.264 1.00 95.75 186 LEU A C 1
ATOM 1568 O O . LEU A 1 186 ? 18.540 5.518 -13.851 1.00 95.75 186 LEU A O 1
ATOM 1572 N N . GLN A 1 187 ? 19.577 4.308 -15.411 1.00 95.25 187 GLN A N 1
ATOM 1573 C CA . GLN A 1 187 ? 19.808 5.466 -16.274 1.00 95.25 187 GLN A CA 1
ATOM 1574 C C . GLN A 1 187 ? 18.487 6.095 -16.741 1.00 95.25 187 GLN A C 1
ATOM 1576 O O . GLN A 1 187 ? 17.486 5.418 -16.983 1.00 95.25 187 GLN A O 1
ATOM 1581 N N . SER A 1 188 ? 18.487 7.418 -16.932 1.00 96.06 188 SER A N 1
ATOM 1582 C CA . SER A 1 188 ? 17.275 8.168 -17.304 1.00 96.06 188 SER A CA 1
ATOM 1583 C C . SER A 1 188 ? 16.614 7.670 -18.597 1.00 96.06 188 SER A C 1
ATOM 1585 O O . SER A 1 188 ? 15.394 7.749 -18.744 1.00 96.06 188 SER A O 1
ATOM 1587 N N . SER A 1 189 ? 17.402 7.174 -19.554 1.00 96.56 189 SER A N 1
ATOM 1588 C CA . SER A 1 189 ? 16.887 6.606 -20.805 1.00 96.56 189 SER A CA 1
ATOM 1589 C C . SER A 1 189 ? 16.089 5.320 -20.567 1.00 96.56 189 SER A C 1
ATOM 1591 O O . SER A 1 189 ? 15.024 5.148 -21.160 1.00 96.56 189 SER A O 1
ATOM 1593 N N . ASP A 1 190 ? 16.549 4.472 -19.650 1.00 97.56 190 ASP A N 1
ATOM 1594 C CA . ASP A 1 190 ? 15.895 3.215 -19.287 1.00 97.56 190 ASP A CA 1
ATOM 1595 C C . ASP A 1 190 ? 14.646 3.465 -18.436 1.00 97.56 190 ASP A C 1
ATOM 1597 O O . ASP A 1 190 ? 13.577 2.929 -18.737 1.00 97.56 190 ASP A O 1
ATOM 1601 N N . GLN A 1 191 ? 14.723 4.386 -17.465 1.00 97.94 191 GLN A N 1
ATOM 1602 C CA . GLN A 1 191 ? 13.551 4.820 -16.695 1.00 97.94 191 GLN A CA 1
ATOM 1603 C C . GLN A 1 191 ? 12.438 5.348 -17.613 1.00 97.94 191 GLN A C 1
ATOM 1605 O O . GLN A 1 191 ? 11.281 4.952 -17.477 1.00 97.94 191 GLN A O 1
ATOM 1610 N N . LYS A 1 192 ? 12.776 6.193 -18.603 1.00 97.81 192 LYS A N 1
ATOM 1611 C CA . LYS A 1 192 ? 11.806 6.704 -19.595 1.00 97.81 192 LYS A CA 1
ATOM 1612 C C . LYS A 1 192 ? 11.163 5.589 -20.410 1.00 97.81 192 LYS A C 1
ATOM 1614 O O . LYS A 1 192 ? 9.959 5.653 -20.661 1.00 97.81 192 LYS A O 1
ATOM 1619 N N . HIS A 1 193 ? 11.943 4.599 -20.846 1.00 97.56 193 HIS A N 1
ATOM 1620 C CA . HIS A 1 193 ? 11.412 3.486 -21.629 1.00 97.56 193 HIS A CA 1
ATOM 1621 C C . HIS A 1 193 ? 10.387 2.689 -20.815 1.00 97.56 193 HIS A C 1
ATOM 1623 O O . HIS A 1 193 ? 9.267 2.460 -21.276 1.00 97.56 193 HIS A O 1
ATOM 1629 N N . ILE A 1 194 ? 10.741 2.334 -19.579 1.00 97.31 194 ILE A N 1
ATOM 1630 C CA . ILE A 1 194 ? 9.876 1.568 -18.679 1.00 97.31 194 ILE A CA 1
ATOM 1631 C C . ILE A 1 194 ? 8.622 2.375 -18.315 1.00 97.31 194 ILE A C 1
ATOM 1633 O O . ILE A 1 194 ? 7.514 1.866 -18.464 1.00 97.31 194 ILE A O 1
ATOM 1637 N N . ALA A 1 195 ? 8.754 3.648 -17.922 1.00 96.88 195 ALA A N 1
ATOM 1638 C CA . ALA A 1 195 ? 7.616 4.508 -17.575 1.00 96.88 195 ALA A CA 1
ATOM 1639 C C . ALA A 1 195 ? 6.591 4.624 -18.718 1.00 96.88 195 ALA A C 1
ATOM 1641 O O . ALA A 1 195 ? 5.378 4.596 -18.488 1.00 96.88 195 ALA A O 1
ATOM 1642 N N . LYS A 1 196 ? 7.067 4.667 -19.970 1.00 95.44 196 LYS A N 1
ATOM 1643 C CA . LYS A 1 196 ? 6.212 4.741 -21.159 1.00 95.44 196 LYS A CA 1
ATOM 1644 C C . LYS A 1 196 ? 5.330 3.501 -21.340 1.00 95.44 196 LYS A C 1
ATOM 1646 O O . LYS A 1 196 ? 4.220 3.647 -21.853 1.00 95.44 196 LYS A O 1
ATOM 1651 N N . LYS A 1 197 ? 5.758 2.311 -20.888 1.00 93.00 197 LYS A N 1
ATOM 1652 C CA . LYS A 1 197 ? 4.910 1.098 -20.898 1.00 93.00 197 LYS A CA 1
ATOM 1653 C C . LYS A 1 197 ? 3.651 1.275 -20.035 1.00 93.00 197 LYS A C 1
ATOM 1655 O O . LYS A 1 197 ? 2.600 0.746 -20.384 1.00 93.00 197 LYS A O 1
ATOM 1660 N N . PHE A 1 198 ? 3.729 2.109 -18.997 1.00 93.19 198 PHE A N 1
ATOM 1661 C CA . PHE A 1 198 ? 2.607 2.498 -18.134 1.00 93.19 198 PHE A CA 1
ATOM 1662 C C . PHE A 1 198 ? 1.899 3.787 -18.577 1.00 93.19 198 PHE A C 1
ATOM 1664 O O . PHE A 1 198 ? 1.102 4.338 -17.826 1.00 93.19 198 PHE A O 1
ATOM 1671 N N . GLY A 1 199 ? 2.207 4.325 -19.760 1.00 93.44 199 GLY A N 1
ATOM 1672 C CA . GLY A 1 199 ? 1.617 5.581 -20.233 1.00 93.44 199 GLY A CA 1
ATOM 1673 C C . GLY A 1 199 ? 2.124 6.844 -19.520 1.00 93.44 199 GLY A C 1
ATOM 1674 O O . GLY A 1 199 ? 1.572 7.923 -19.736 1.00 93.44 199 GLY A O 1
ATOM 1675 N N . VAL A 1 200 ? 3.190 6.753 -18.715 1.00 95.25 200 VAL A N 1
ATOM 1676 C CA . VAL A 1 200 ? 3.762 7.887 -17.972 1.00 95.25 200 VAL A CA 1
ATOM 1677 C C . VAL A 1 200 ? 5.018 8.406 -18.675 1.00 95.25 200 VAL A C 1
ATOM 1679 O O . VAL A 1 200 ? 5.972 7.672 -18.905 1.00 95.25 200 VAL A O 1
ATOM 1682 N N . ASN A 1 201 ? 5.044 9.701 -19.008 1.00 92.44 201 ASN A N 1
ATOM 1683 C CA . ASN A 1 201 ? 6.160 10.309 -19.755 1.00 92.44 201 ASN A CA 1
ATOM 1684 C C . ASN A 1 201 ? 7.279 10.875 -18.865 1.00 92.44 201 ASN A C 1
ATOM 1686 O O . ASN A 1 201 ? 8.377 11.144 -19.349 1.00 92.44 201 ASN A O 1
ATOM 1690 N N . SER A 1 202 ? 6.999 11.111 -17.582 1.00 96.31 202 SER A N 1
ATOM 1691 C CA . SER A 1 202 ? 7.943 11.724 -16.647 1.00 96.31 202 SER A CA 1
ATOM 1692 C C . SER A 1 202 ? 8.524 10.676 -15.704 1.00 96.31 202 SER A C 1
ATOM 1694 O O . SER A 1 202 ? 7.778 10.015 -14.979 1.00 96.31 202 SER A O 1
ATOM 1696 N N . ILE A 1 203 ? 9.857 10.573 -15.690 1.00 97.31 203 ILE A N 1
ATOM 1697 C CA . ILE A 1 203 ? 10.607 9.707 -14.770 1.00 97.31 203 ILE A CA 1
ATOM 1698 C C . ILE A 1 203 ? 10.219 10.030 -13.328 1.00 97.31 203 ILE A C 1
ATOM 1700 O O . ILE A 1 203 ? 9.769 9.161 -12.593 1.00 97.31 203 ILE A O 1
ATOM 1704 N N . ASP A 1 204 ? 10.310 11.305 -12.961 1.00 97.56 204 ASP A N 1
ATOM 1705 C CA . ASP A 1 204 ? 10.003 11.819 -11.631 1.00 97.56 204 ASP A CA 1
ATOM 1706 C C . ASP A 1 204 ? 8.603 11.450 -11.138 1.00 97.56 204 ASP A C 1
ATOM 1708 O O . ASP A 1 204 ? 8.408 11.134 -9.961 1.00 97.56 204 ASP A O 1
ATOM 1712 N N . VAL A 1 205 ? 7.614 11.530 -12.033 1.00 97.94 205 VAL A N 1
ATOM 1713 C CA . VAL A 1 205 ? 6.237 11.141 -11.725 1.00 97.94 205 VAL A CA 1
ATOM 1714 C C . VAL A 1 205 ? 6.191 9.649 -11.436 1.00 97.94 205 VAL A C 1
ATOM 1716 O O . VAL A 1 205 ? 5.744 9.266 -10.354 1.00 97.94 205 VAL A O 1
ATOM 1719 N N . MET A 1 206 ? 6.723 8.827 -12.341 1.00 98.19 206 MET A N 1
ATOM 1720 C CA . MET A 1 206 ? 6.711 7.374 -12.202 1.00 98.19 206 MET A CA 1
ATOM 1721 C C . MET A 1 206 ? 7.442 6.906 -10.935 1.00 98.19 206 MET A C 1
ATOM 1723 O O . MET A 1 206 ? 6.885 6.143 -10.146 1.00 98.19 206 MET A O 1
ATOM 1727 N N . THR A 1 207 ? 8.641 7.438 -10.679 1.00 98.12 207 THR A N 1
ATOM 1728 C CA . THR A 1 207 ? 9.430 7.159 -9.471 1.00 98.12 207 THR A CA 1
ATOM 1729 C C . THR A 1 207 ? 8.642 7.516 -8.212 1.00 98.12 207 THR A C 1
ATOM 1731 O O . THR A 1 207 ? 8.570 6.729 -7.268 1.00 98.12 207 THR A O 1
ATOM 1734 N N . SER A 1 208 ? 7.980 8.680 -8.194 1.00 98.25 208 SER A N 1
ATOM 1735 C CA . SER A 1 208 ? 7.153 9.081 -7.049 1.00 98.25 208 SER A CA 1
ATOM 1736 C C . SER A 1 208 ? 5.94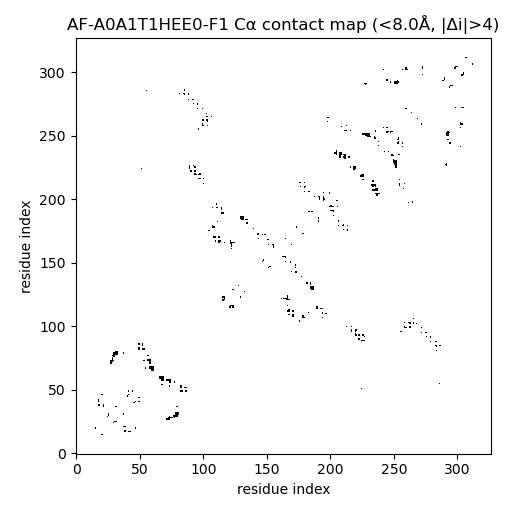6 8.162 -6.834 1.00 98.25 208 SER A C 1
ATOM 1738 O O . SER A 1 208 ? 5.565 7.912 -5.689 1.00 98.25 208 SER A O 1
ATOM 1740 N N . TRP A 1 209 ? 5.350 7.644 -7.912 1.00 98.44 209 TRP A N 1
ATOM 1741 C CA . TRP A 1 209 ? 4.193 6.758 -7.844 1.00 98.44 209 TRP A CA 1
ATOM 1742 C C . TRP A 1 209 ? 4.582 5.384 -7.310 1.00 98.44 209 TRP A C 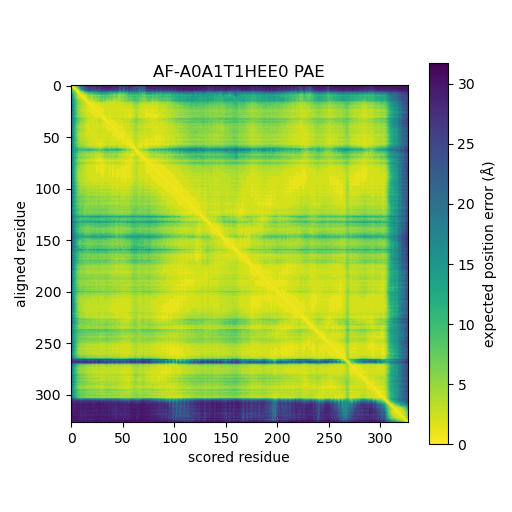1
ATOM 1744 O O . TRP A 1 209 ? 3.943 4.916 -6.369 1.00 98.44 209 TRP A O 1
ATOM 1754 N N . PHE A 1 210 ? 5.671 4.787 -7.803 1.00 98.50 210 PHE A N 1
ATOM 1755 C CA . PHE A 1 210 ? 6.175 3.520 -7.270 1.00 98.50 210 PHE A CA 1
ATOM 1756 C C . PHE A 1 210 ? 6.572 3.617 -5.795 1.00 98.50 210 PHE A C 1
ATOM 1758 O O . PHE A 1 210 ? 6.187 2.751 -5.007 1.00 98.50 210 PHE A O 1
ATOM 1765 N N . HIS A 1 211 ? 7.222 4.706 -5.372 1.00 97.81 211 HIS A N 1
ATOM 1766 C CA . HIS A 1 211 ? 7.503 4.930 -3.951 1.00 97.81 211 HIS A CA 1
ATOM 1767 C C . HIS A 1 211 ? 6.223 5.082 -3.117 1.00 97.81 211 HIS A C 1
ATOM 1769 O O . HIS A 1 211 ? 6.111 4.501 -2.034 1.00 97.81 211 HIS A O 1
ATOM 1775 N N . SER A 1 212 ? 5.231 5.830 -3.617 1.00 98.31 212 SER A N 1
ATOM 1776 C CA . SER A 1 212 ? 3.956 6.015 -2.914 1.00 98.31 212 SER A CA 1
ATOM 1777 C C . SER A 1 212 ? 3.195 4.698 -2.754 1.00 98.31 212 SER A C 1
ATOM 1779 O O . SER A 1 212 ? 2.699 4.395 -1.664 1.00 98.31 212 SER A O 1
ATOM 1781 N N . LEU A 1 213 ? 3.151 3.886 -3.814 1.00 98.50 213 LEU A N 1
ATOM 1782 C CA . LEU A 1 213 ? 2.498 2.580 -3.804 1.00 98.50 213 LEU A CA 1
ATOM 1783 C C . LEU A 1 213 ? 3.273 1.553 -2.981 1.00 98.50 213 LEU A C 1
ATOM 1785 O O . LEU A 1 213 ? 2.643 0.793 -2.258 1.00 98.50 213 LEU A O 1
ATOM 1789 N N . THR A 1 214 ? 4.608 1.576 -2.983 1.00 98.31 214 THR A N 1
ATOM 1790 C CA . THR A 1 214 ? 5.433 0.744 -2.088 1.00 98.31 214 THR A CA 1
ATOM 1791 C C . THR A 1 214 ? 5.097 1.027 -0.625 1.00 98.31 214 THR A C 1
ATOM 1793 O O . THR A 1 214 ? 4.876 0.110 0.169 1.00 98.31 214 THR A O 1
ATOM 1796 N N . HIS A 1 215 ? 5.002 2.305 -0.252 1.00 98.12 215 HIS A N 1
ATOM 1797 C CA . HIS A 1 215 ? 4.613 2.685 1.102 1.00 98.12 215 HIS A CA 1
ATOM 1798 C C . HIS A 1 215 ? 3.182 2.234 1.433 1.00 98.12 215 HIS A C 1
ATOM 1800 O O . HIS A 1 215 ? 2.955 1.666 2.503 1.00 98.12 215 HIS A O 1
ATOM 1806 N N . LEU A 1 216 ? 2.224 2.422 0.518 1.00 98.50 216 LEU A N 1
ATOM 1807 C CA . LEU A 1 216 ? 0.848 1.956 0.709 1.00 98.50 216 LEU A CA 1
ATOM 1808 C C . LEU A 1 216 ? 0.767 0.427 0.849 1.00 98.50 216 LEU A C 1
ATOM 1810 O O . LEU A 1 216 ? 0.098 -0.067 1.758 1.00 98.50 216 LEU A O 1
ATOM 1814 N N . ARG A 1 217 ? 1.493 -0.315 0.008 1.00 98.25 217 ARG A N 1
ATOM 1815 C CA . ARG A 1 217 ? 1.634 -1.774 0.065 1.00 98.25 217 ARG A CA 1
ATOM 1816 C C . ARG A 1 217 ? 2.113 -2.209 1.437 1.00 98.25 217 ARG A C 1
ATOM 1818 O O . ARG A 1 217 ? 1.490 -3.064 2.057 1.00 98.25 217 ARG A O 1
ATOM 1825 N N . ASN A 1 218 ? 3.180 -1.591 1.941 1.00 98.00 218 ASN A N 1
ATOM 1826 C CA . ASN A 1 218 ? 3.746 -1.919 3.248 1.00 98.00 218 ASN A CA 1
ATOM 1827 C C . ASN A 1 218 ? 2.773 -1.600 4.387 1.00 98.00 218 ASN A C 1
ATOM 1829 O O . ASN A 1 218 ? 2.628 -2.402 5.308 1.00 98.00 218 ASN A O 1
ATOM 1833 N N . LEU A 1 219 ? 2.044 -0.480 4.322 1.00 97.69 219 LEU A N 1
ATOM 1834 C CA . LEU A 1 219 ? 0.978 -0.209 5.289 1.00 97.69 219 LEU A CA 1
ATOM 1835 C C . LEU A 1 219 ? -0.064 -1.332 5.291 1.00 97.69 219 LEU A C 1
ATOM 1837 O O . LEU A 1 219 ? -0.419 -1.819 6.365 1.00 97.69 219 LEU A O 1
ATOM 1841 N N . CYS A 1 220 ? -0.507 -1.771 4.112 1.00 98.19 220 CYS A N 1
ATOM 1842 C CA . CYS A 1 220 ? -1.510 -2.822 3.993 1.00 98.19 220 CYS A CA 1
ATOM 1843 C C . CYS A 1 220 ? -0.994 -4.184 4.488 1.00 98.19 220 CYS A C 1
ATOM 1845 O O . CYS A 1 220 ? -1.647 -4.819 5.321 1.00 98.19 220 CYS A O 1
ATOM 1847 N N . ALA A 1 221 ? 0.196 -4.592 4.037 1.00 96.50 221 ALA A N 1
ATOM 1848 C CA . ALA A 1 221 ? 0.840 -5.861 4.379 1.00 96.50 221 ALA A CA 1
ATOM 1849 C C . ALA A 1 221 ? 1.182 -5.969 5.874 1.00 96.50 221 ALA A C 1
ATOM 1851 O O . ALA A 1 221 ? 1.052 -7.035 6.462 1.00 96.50 221 ALA A O 1
ATOM 1852 N N . HIS A 1 222 ? 1.536 -4.855 6.522 1.00 96.12 222 HIS A N 1
ATOM 1853 C CA . HIS A 1 222 ? 1.753 -4.799 7.973 1.00 96.12 222 HIS A CA 1
ATOM 1854 C C . HIS A 1 222 ? 0.471 -4.493 8.773 1.00 96.12 222 HIS A C 1
ATOM 1856 O O . HIS A 1 222 ? 0.536 -4.172 9.961 1.00 96.12 222 HIS A O 1
ATOM 1862 N N . HIS A 1 223 ? -0.702 -4.576 8.136 1.00 95.25 223 HIS A N 1
ATOM 1863 C CA . HIS A 1 223 ? -2.021 -4.393 8.754 1.00 95.25 223 HIS A CA 1
ATOM 1864 C C . HIS A 1 223 ? -2.208 -3.040 9.464 1.00 95.25 223 HIS A C 1
ATOM 1866 O O . HIS A 1 223 ? -2.956 -2.927 10.442 1.00 95.25 223 HIS A O 1
ATOM 1872 N N . ASN A 1 224 ? -1.517 -2.004 8.988 1.00 96.25 224 ASN A N 1
ATOM 1873 C CA . ASN A 1 224 ? -1.679 -0.643 9.478 1.00 96.25 224 ASN A CA 1
ATOM 1874 C C . ASN A 1 224 ? -2.995 -0.057 8.987 1.00 96.25 224 ASN A C 1
ATOM 1876 O O . ASN A 1 224 ? -3.423 -0.328 7.872 1.00 96.25 224 ASN A O 1
ATOM 1880 N N . ARG A 1 225 ? -3.597 0.828 9.786 1.00 95.94 225 ARG A N 1
ATOM 1881 C CA . ARG A 1 225 ? -4.794 1.553 9.355 1.00 95.94 225 ARG A CA 1
ATOM 1882 C C . ARG A 1 225 ? -4.498 2.383 8.103 1.00 95.94 225 ARG A C 1
ATOM 1884 O O . ARG A 1 225 ? -3.569 3.196 8.147 1.00 95.94 225 ARG A O 1
ATOM 1891 N N . VAL A 1 226 ? -5.286 2.219 7.040 1.00 96.94 226 VAL A N 1
ATOM 1892 C CA . VAL A 1 226 ? -5.172 3.021 5.800 1.00 96.94 226 VAL A CA 1
ATOM 1893 C C . VAL A 1 226 ? -6.394 3.905 5.577 1.00 96.94 226 VAL A C 1
ATOM 1895 O O . VAL A 1 226 ? -6.267 5.002 5.031 1.00 96.94 226 VAL A O 1
ATOM 1898 N N . TRP A 1 227 ? -7.552 3.492 6.091 1.00 95.12 227 TRP A N 1
ATOM 1899 C CA . TRP A 1 227 ? -8.740 4.319 6.187 1.00 95.12 227 TRP A CA 1
ATOM 1900 C C . TRP A 1 227 ? -8.448 5.611 6.956 1.00 95.12 227 TRP A C 1
ATOM 1902 O O . TRP A 1 227 ? -7.902 5.595 8.069 1.00 95.12 227 TRP A O 1
ATOM 1912 N N . ASN A 1 228 ? -8.840 6.731 6.341 1.00 90.75 228 ASN A N 1
ATOM 1913 C CA . ASN A 1 228 ? -8.773 8.077 6.908 1.00 90.75 228 ASN A CA 1
ATOM 1914 C C . ASN A 1 228 ? -7.416 8.374 7.583 1.00 90.75 228 ASN A C 1
ATOM 1916 O O . ASN A 1 228 ? -7.327 8.862 8.716 1.00 90.75 228 ASN A O 1
ATOM 1920 N N . ARG A 1 229 ? -6.335 7.959 6.911 1.00 91.94 229 ARG A N 1
ATOM 1921 C CA . ARG A 1 229 ? -4.952 8.208 7.310 1.00 91.94 229 ARG A CA 1
ATOM 1922 C C . ARG A 1 229 ? -4.363 9.309 6.442 1.00 91.94 229 ARG A C 1
ATOM 1924 O O . ARG A 1 229 ? -4.298 9.167 5.225 1.00 91.94 229 ARG A O 1
ATOM 1931 N N . ASP A 1 230 ? -3.819 10.327 7.095 1.00 91.50 230 ASP A N 1
ATOM 1932 C CA . ASP A 1 230 ? -2.933 11.280 6.441 1.00 91.50 230 ASP A CA 1
ATOM 1933 C C . ASP A 1 230 ? -1.562 10.641 6.162 1.00 91.50 230 ASP A C 1
ATOM 1935 O O . ASP A 1 230 ? -0.898 10.093 7.048 1.00 91.50 230 ASP A O 1
ATOM 1939 N N . MET A 1 231 ? -1.134 10.708 4.905 1.00 94.50 231 MET A N 1
ATOM 1940 C CA . MET A 1 231 ? 0.114 10.168 4.373 1.00 94.50 231 MET A CA 1
ATOM 1941 C C . MET A 1 231 ? 0.997 11.312 3.868 1.00 94.50 231 MET A C 1
ATOM 1943 O O . MET A 1 231 ? 0.947 11.703 2.698 1.00 94.50 231 MET A O 1
ATOM 1947 N N . HIS A 1 232 ? 1.811 11.850 4.777 1.00 93.38 232 HIS A N 1
ATOM 1948 C CA . HIS A 1 232 ? 2.720 12.972 4.510 1.00 93.38 232 HIS A CA 1
ATOM 1949 C C . HIS A 1 232 ? 4.077 12.560 3.920 1.00 93.38 232 HIS A C 1
ATOM 1951 O O . HIS A 1 232 ? 4.836 13.421 3.492 1.00 93.38 232 HIS A O 1
ATOM 1957 N N . VAL A 1 233 ? 4.379 11.261 3.884 1.00 93.19 233 VAL A N 1
ATOM 1958 C CA . VAL A 1 233 ? 5.602 10.716 3.276 1.00 93.19 233 VAL A CA 1
ATOM 1959 C C . VAL A 1 233 ? 5.250 10.107 1.918 1.00 93.19 233 VAL A C 1
ATOM 1961 O O . VAL A 1 233 ? 4.143 9.586 1.748 1.00 93.19 233 VAL A O 1
ATOM 1964 N N . PHE A 1 234 ? 6.178 10.188 0.959 1.00 95.06 234 PHE A N 1
ATOM 1965 C CA . PHE A 1 234 ? 6.014 9.659 -0.401 1.00 95.06 234 PHE A CA 1
ATOM 1966 C C . PHE A 1 234 ? 4.717 10.164 -1.055 1.00 95.06 234 PHE A C 1
ATOM 1968 O O . PHE A 1 234 ? 3.843 9.395 -1.470 1.00 95.06 234 PHE A O 1
ATOM 1975 N N . ILE A 1 235 ? 4.545 11.488 -1.062 1.00 96.69 235 ILE A N 1
ATOM 1976 C CA . ILE A 1 235 ? 3.425 12.149 -1.736 1.00 96.69 235 ILE A CA 1
ATOM 1977 C C . ILE A 1 235 ? 3.615 11.975 -3.250 1.00 96.69 235 ILE A C 1
ATOM 1979 O O . ILE A 1 235 ? 4.674 12.351 -3.756 1.00 96.69 235 ILE A O 1
ATOM 1983 N N . PRO A 1 236 ? 2.636 11.407 -3.978 1.00 96.94 236 PRO A N 1
ATOM 1984 C CA . PRO A 1 236 ? 2.783 11.206 -5.412 1.00 96.94 236 PRO A CA 1
ATOM 1985 C C . PRO A 1 236 ? 2.798 12.552 -6.142 1.00 96.94 236 PRO A C 1
ATOM 1987 O O . PRO A 1 236 ? 2.033 13.464 -5.803 1.00 96.94 236 PRO A O 1
ATOM 1990 N N . LYS A 1 237 ? 3.670 12.684 -7.149 1.00 96.38 237 LYS A N 1
ATOM 1991 C CA . LYS A 1 237 ? 3.683 13.855 -8.030 1.00 96.38 237 LYS A CA 1
ATOM 1992 C C . LYS A 1 237 ? 2.427 13.874 -8.905 1.00 96.38 237 LYS A C 1
ATOM 1994 O O . LYS A 1 237 ? 1.812 12.843 -9.180 1.00 96.38 237 LYS A O 1
ATOM 1999 N N . ASP A 1 238 ? 2.052 15.083 -9.302 1.00 93.19 238 ASP A N 1
ATOM 2000 C CA . ASP A 1 238 ? 0.856 15.361 -10.095 1.00 93.19 238 ASP A CA 1
ATOM 2001 C C . ASP A 1 238 ? 1.080 15.141 -11.589 1.00 93.19 238 ASP A C 1
ATOM 2003 O O . ASP A 1 238 ? 2.215 15.164 -12.063 1.00 93.19 238 ASP A O 1
ATOM 2007 N N . THR A 1 239 ? -0.018 15.017 -12.326 1.00 92.38 239 THR A N 1
ATOM 2008 C CA . THR A 1 239 ? -0.046 15.017 -13.792 1.00 92.38 239 THR A CA 1
ATOM 2009 C C . THR A 1 239 ? -1.298 15.737 -14.264 1.00 92.38 239 THR A C 1
ATOM 2011 O O . THR A 1 239 ? -2.313 15.718 -13.572 1.00 92.38 239 THR A O 1
ATOM 2014 N N . ASP A 1 240 ? -1.272 16.325 -15.459 1.00 90.12 240 ASP A N 1
ATOM 2015 C CA . ASP A 1 240 ? -2.433 17.066 -15.963 1.00 90.12 240 ASP A CA 1
ATOM 2016 C C . ASP A 1 240 ? -3.697 16.198 -16.059 1.00 90.12 240 ASP A C 1
ATOM 2018 O O . ASP A 1 240 ? -4.785 16.662 -15.728 1.00 90.12 240 ASP A O 1
ATOM 2022 N N . PHE A 1 241 ? -3.553 14.916 -16.411 1.00 89.00 241 PHE A N 1
ATOM 2023 C CA . PHE A 1 241 ? -4.679 13.986 -16.537 1.00 89.00 241 PHE A CA 1
ATOM 2024 C C . PHE A 1 241 ? -5.219 13.454 -15.195 1.00 89.00 241 PHE A C 1
ATOM 2026 O O . PHE A 1 241 ? -6.316 12.905 -15.171 1.00 89.00 241 PHE A O 1
ATOM 2033 N N . LEU A 1 242 ? -4.498 13.629 -14.077 1.00 93.38 242 LEU A N 1
ATOM 2034 C CA . LEU A 1 242 ? -4.982 13.315 -12.718 1.00 93.38 242 LEU A CA 1
ATOM 2035 C C . LEU A 1 242 ? -5.180 14.561 -11.848 1.00 93.38 242 LEU A C 1
ATOM 2037 O O . LEU A 1 242 ? -5.503 14.440 -10.666 1.00 93.38 242 LEU A O 1
ATOM 2041 N N . LYS A 1 243 ? -5.016 15.764 -12.401 1.00 93.50 243 LYS A N 1
ATOM 2042 C CA . LYS A 1 243 ? -4.966 17.014 -11.633 1.00 93.50 243 LYS A CA 1
ATOM 2043 C C . LYS A 1 243 ? -6.195 17.233 -10.750 1.00 93.50 243 LYS A C 1
ATOM 2045 O O . LYS A 1 243 ? -6.077 17.678 -9.608 1.00 93.50 243 LYS A O 1
ATOM 2050 N N . GLU A 1 244 ? -7.383 16.871 -11.238 1.00 93.75 244 GLU A N 1
ATOM 2051 C CA . GLU A 1 244 ? -8.626 16.971 -10.462 1.00 93.75 244 GLU A CA 1
ATOM 2052 C C . GLU A 1 244 ? -8.658 16.034 -9.242 1.00 93.75 244 GLU A C 1
ATOM 2054 O O . GLU A 1 244 ? -9.209 16.388 -8.197 1.00 93.75 244 GLU A O 1
ATOM 2059 N N . HIS A 1 245 ? -7.999 14.879 -9.355 1.00 94.81 245 HIS A N 1
ATOM 2060 C CA . HIS A 1 245 ? -7.888 13.840 -8.333 1.00 94.81 245 HIS A CA 1
ATOM 2061 C C . HIS A 1 245 ? -6.794 14.133 -7.296 1.00 94.81 245 HIS A C 1
ATOM 2063 O O . HIS A 1 245 ? -6.784 13.569 -6.201 1.00 94.81 245 HIS A O 1
ATOM 2069 N N . MET A 1 246 ? -5.885 15.053 -7.614 1.00 94.19 246 MET A N 1
ATOM 2070 C CA . MET A 1 246 ? -4.683 15.345 -6.840 1.00 94.19 246 MET A CA 1
ATOM 2071 C C . MET A 1 246 ? -4.806 16.597 -5.955 1.00 94.19 246 MET A C 1
ATOM 2073 O O . MET A 1 246 ? -3.805 17.123 -5.475 1.00 94.19 246 MET A O 1
ATOM 2077 N N . LYS A 1 247 ? -6.024 17.071 -5.660 1.00 92.62 247 LYS A N 1
ATOM 2078 C CA . LYS A 1 247 ? -6.242 18.230 -4.765 1.00 92.62 247 LYS A CA 1
ATOM 2079 C C . LYS A 1 247 ? -5.829 17.957 -3.314 1.00 92.62 247 LYS A C 1
ATOM 2081 O O . LYS A 1 247 ? -5.318 18.843 -2.638 1.00 92.62 247 LYS A O 1
ATOM 2086 N N . GLN A 1 248 ? -6.025 16.726 -2.838 1.00 92.62 248 GLN A N 1
ATOM 2087 C CA . GLN A 1 248 ? -5.703 16.302 -1.470 1.00 92.62 248 GLN A CA 1
ATOM 2088 C C . GLN A 1 248 ? -4.615 15.221 -1.479 1.00 92.62 248 GLN A C 1
ATOM 2090 O O . GLN A 1 248 ? -4.848 14.063 -1.123 1.00 92.62 248 GLN A O 1
ATOM 2095 N N . LYS A 1 249 ? -3.402 15.590 -1.916 1.00 94.25 249 LYS A N 1
ATOM 2096 C CA . LYS A 1 249 ? -2.313 14.635 -2.199 1.00 94.25 249 LYS A CA 1
ATOM 2097 C C . LYS A 1 249 ? -1.842 13.824 -1.000 1.00 94.25 249 LYS A C 1
ATOM 2099 O O . LYS A 1 249 ? -1.180 12.821 -1.218 1.00 94.25 249 LYS A O 1
ATOM 2104 N N . ASN A 1 250 ? -2.147 14.212 0.236 1.00 95.19 250 ASN A N 1
ATOM 2105 C CA . ASN A 1 250 ? -1.802 13.481 1.461 1.00 95.19 250 ASN A CA 1
ATOM 2106 C C . ASN A 1 250 ? -2.832 12.406 1.851 1.00 95.19 250 ASN A C 1
ATOM 2108 O O . ASN A 1 250 ? -2.637 11.736 2.856 1.00 95.19 250 ASN A O 1
ATOM 2112 N N . THR A 1 251 ? -3.914 12.231 1.099 1.00 96.06 251 THR A N 1
ATOM 2113 C CA . THR A 1 251 ? -4.980 11.280 1.446 1.00 96.06 251 THR A CA 1
ATOM 2114 C C . THR A 1 251 ? -4.783 9.917 0.783 1.00 96.06 251 THR A C 1
ATOM 2116 O O . THR A 1 251 ? -3.937 9.751 -0.101 1.00 96.06 251 THR A O 1
ATOM 2119 N N . ILE A 1 252 ? -5.569 8.921 1.200 1.00 97.19 252 ILE A N 1
ATOM 2120 C CA . ILE A 1 252 ? -5.590 7.609 0.540 1.00 97.19 252 ILE A CA 1
ATOM 2121 C C . ILE A 1 252 ? -6.096 7.717 -0.904 1.00 97.19 252 ILE A C 1
ATOM 2123 O O . ILE A 1 252 ? -5.592 7.011 -1.774 1.00 97.19 252 ILE A O 1
ATOM 2127 N N . TYR A 1 253 ? -7.020 8.641 -1.186 1.00 97.44 253 TYR A N 1
ATOM 2128 C CA . TYR A 1 253 ? -7.617 8.795 -2.510 1.00 97.44 253 TYR A CA 1
ATOM 2129 C C . TYR A 1 253 ? -6.591 9.079 -3.614 1.00 97.44 253 TYR A C 1
ATOM 2131 O O . TYR A 1 253 ? -6.652 8.453 -4.671 1.00 97.44 253 TYR A O 1
ATOM 2139 N N . SER A 1 254 ? -5.592 9.934 -3.363 1.00 97.06 254 SER A N 1
ATOM 2140 C CA . SER A 1 254 ? -4.539 10.202 -4.355 1.00 97.06 254 SER A CA 1
ATOM 2141 C C . SER A 1 254 ? -3.735 8.946 -4.707 1.00 97.06 254 SER A C 1
ATOM 2143 O O . SER A 1 254 ? -3.335 8.778 -5.858 1.00 97.06 254 SER A O 1
ATOM 2145 N N . ARG A 1 255 ? -3.547 8.026 -3.748 1.00 97.69 255 ARG A N 1
ATOM 2146 C CA . ARG A 1 255 ? -2.870 6.744 -3.992 1.00 97.69 255 ARG A CA 1
ATOM 2147 C C . ARG A 1 255 ? -3.760 5.781 -4.763 1.00 97.69 255 ARG A C 1
ATOM 2149 O O . ARG A 1 255 ? -3.265 5.105 -5.652 1.00 97.69 255 ARG A O 1
ATOM 2156 N N . LEU A 1 256 ? -5.059 5.741 -4.466 1.00 97.38 256 LEU A N 1
ATOM 2157 C CA . LEU A 1 256 ? -5.995 4.926 -5.244 1.00 97.38 256 LEU A CA 1
ATOM 2158 C C . LEU A 1 256 ? -6.082 5.395 -6.696 1.00 97.38 256 LEU A C 1
ATOM 2160 O O . LEU A 1 256 ? -6.224 4.564 -7.579 1.00 97.38 256 LEU A O 1
ATOM 2164 N N . CYS A 1 257 ? -5.969 6.700 -6.953 1.00 96.62 257 CYS A N 1
ATOM 2165 C CA . CYS A 1 257 ? -6.037 7.234 -8.311 1.00 96.62 257 CYS A CA 1
ATOM 2166 C C . CYS A 1 257 ? -4.831 6.810 -9.159 1.00 96.62 257 CYS A C 1
ATOM 2168 O O . CYS A 1 257 ? -5.012 6.338 -10.279 1.00 96.62 257 CYS A O 1
ATOM 2170 N N . ILE A 1 258 ? -3.609 6.914 -8.621 1.00 97.06 258 ILE A N 1
ATOM 2171 C CA . ILE A 1 258 ? -2.417 6.411 -9.328 1.00 97.06 258 ILE A CA 1
ATOM 2172 C C . ILE A 1 258 ? -2.434 4.882 -9.428 1.00 97.06 258 ILE A C 1
ATOM 2174 O O . ILE A 1 258 ? -1.999 4.336 -10.434 1.00 97.06 258 ILE A O 1
ATOM 2178 N N . LEU A 1 259 ? -2.966 4.194 -8.411 1.00 96.31 259 LEU A N 1
ATOM 2179 C CA . LEU A 1 259 ? -3.095 2.742 -8.407 1.00 96.31 259 LEU A CA 1
ATOM 2180 C C . LEU A 1 259 ? -4.043 2.278 -9.509 1.00 96.31 259 LEU A C 1
ATOM 2182 O O . LEU A 1 259 ? -3.650 1.445 -10.309 1.00 96.31 259 LEU A O 1
ATOM 2186 N N . LYS A 1 260 ? -5.235 2.880 -9.589 1.00 94.12 260 LYS A N 1
ATOM 2187 C CA . LYS A 1 260 ? -6.229 2.639 -10.640 1.00 94.12 260 LYS A CA 1
ATOM 2188 C C . LYS A 1 260 ? -5.637 2.886 -12.021 1.00 94.12 260 LYS A C 1
ATOM 2190 O O . LYS A 1 260 ? -5.754 2.040 -12.894 1.00 94.12 260 LYS A O 1
ATOM 2195 N N . TYR A 1 261 ? -4.977 4.030 -12.207 1.00 93.94 261 TYR A N 1
ATOM 2196 C CA . TYR A 1 261 ? -4.379 4.369 -13.493 1.00 93.94 261 TYR A CA 1
ATOM 2197 C C . TYR A 1 261 ? -3.343 3.329 -13.934 1.00 93.94 261 TYR A C 1
ATOM 2199 O O . TYR A 1 261 ? -3.370 2.893 -15.082 1.00 93.94 261 TYR A O 1
ATOM 2207 N N . LEU A 1 262 ? -2.431 2.941 -13.034 1.00 93.88 262 LEU A N 1
ATOM 2208 C CA . LEU A 1 262 ? -1.386 1.970 -13.346 1.00 93.88 262 LEU A CA 1
ATOM 2209 C C . LEU A 1 262 ? -1.953 0.560 -13.526 1.00 93.88 262 LEU A C 1
ATOM 2211 O O . LEU A 1 262 ? -1.529 -0.127 -14.452 1.00 93.88 262 LEU A O 1
ATOM 2215 N N . SER A 1 263 ? -2.906 0.138 -12.688 1.00 91.75 263 SER A N 1
ATOM 2216 C CA . SER A 1 263 ? -3.507 -1.192 -12.797 1.00 91.75 263 SER A CA 1
ATOM 2217 C C . SER A 1 263 ? -4.335 -1.351 -14.071 1.00 91.75 263 SER A C 1
ATOM 2219 O O . SER A 1 263 ? -4.286 -2.415 -14.672 1.00 91.75 263 SER A O 1
ATOM 2221 N N . ASP A 1 264 ? -4.969 -0.289 -14.576 1.00 88.50 264 ASP A N 1
ATOM 2222 C CA . ASP A 1 264 ? -5.661 -0.304 -15.875 1.00 88.50 264 ASP A CA 1
ATOM 2223 C C . ASP A 1 264 ? -4.728 -0.496 -17.081 1.00 88.50 264 ASP A C 1
ATOM 2225 O O . ASP A 1 264 ? -5.181 -0.907 -18.148 1.00 88.50 264 ASP A O 1
ATOM 2229 N N . GLN A 1 265 ? -3.435 -0.172 -16.959 1.00 86.56 265 GLN A N 1
ATOM 2230 C CA . GLN A 1 265 ? -2.475 -0.428 -18.042 1.00 86.56 265 GLN A CA 1
ATOM 2231 C C . GLN A 1 265 ? -2.081 -1.906 -18.129 1.00 86.56 265 GLN A C 1
ATOM 2233 O O . GLN A 1 265 ? -1.510 -2.329 -19.134 1.00 86.56 265 GLN A O 1
ATOM 2238 N N . ILE A 1 266 ? -2.351 -2.669 -17.071 1.00 83.94 266 ILE A N 1
ATOM 2239 C CA . ILE A 1 266 ? -1.999 -4.075 -16.926 1.00 83.94 266 ILE A CA 1
ATOM 2240 C C . ILE A 1 266 ? -3.300 -4.855 -17.129 1.00 83.94 266 ILE A C 1
ATOM 2242 O O . ILE A 1 266 ? -4.096 -5.006 -16.207 1.00 83.94 266 ILE A O 1
ATOM 2246 N N . ASP A 1 267 ? -3.534 -5.268 -18.376 1.00 66.12 267 ASP A N 1
ATOM 2247 C CA . ASP A 1 267 ? -4.781 -5.840 -18.915 1.00 66.12 267 ASP A CA 1
ATOM 2248 C C . ASP A 1 267 ? -5.137 -7.222 -18.323 1.00 66.12 267 ASP A C 1
ATOM 2250 O O . ASP A 1 267 ? -5.123 -8.249 -18.993 1.00 66.12 267 ASP A O 1
ATOM 2254 N N . ILE A 1 268 ? -5.398 -7.258 -17.016 1.00 59.91 268 ILE A N 1
ATOM 2255 C CA . ILE A 1 268 ? -5.767 -8.448 -16.235 1.00 59.91 268 ILE A CA 1
ATOM 2256 C C . ILE A 1 268 ? -6.987 -8.081 -15.373 1.00 59.91 268 ILE A C 1
ATOM 2258 O O . ILE A 1 268 ? -6.985 -8.226 -14.152 1.00 59.91 268 ILE A O 1
ATOM 2262 N N . SER A 1 269 ? -8.007 -7.472 -15.995 1.00 57.31 269 SER A N 1
ATOM 2263 C CA . SER A 1 269 ? -9.059 -6.750 -15.271 1.00 57.31 269 SER A CA 1
ATOM 2264 C C . SER A 1 269 ? -9.807 -7.636 -14.269 1.00 57.31 269 SER A C 1
ATOM 2266 O O . SER A 1 269 ? -10.509 -8.576 -14.640 1.00 57.31 269 SER A O 1
ATOM 2268 N N . ASP A 1 270 ? -9.753 -7.236 -13.008 1.00 64.19 270 ASP A N 1
ATOM 2269 C CA . ASP A 1 270 ? -10.865 -7.383 -12.086 1.00 64.19 270 ASP A CA 1
ATOM 2270 C C . ASP A 1 270 ? -11.557 -6.003 -12.003 1.00 64.19 270 ASP A C 1
ATOM 2272 O O . ASP A 1 270 ? -10.996 -4.955 -12.336 1.00 64.19 270 ASP A O 1
ATOM 2276 N N . ASN A 1 271 ? -12.830 -5.972 -11.634 1.00 82.06 271 ASN A N 1
ATOM 2277 C CA . ASN A 1 271 ? -13.611 -4.739 -11.610 1.00 82.06 271 ASN A CA 1
ATOM 2278 C C . ASN A 1 271 ? -13.262 -3.883 -10.371 1.00 82.06 271 ASN A C 1
ATOM 2280 O O . ASN A 1 271 ? -14.079 -3.791 -9.453 1.00 82.06 271 ASN A O 1
ATOM 2284 N N . PHE A 1 272 ? -12.065 -3.274 -10.304 1.00 89.94 272 PHE A N 1
ATOM 2285 C CA . PHE A 1 272 ? -11.622 -2.458 -9.155 1.00 89.94 272 PHE A CA 1
ATOM 2286 C C . PHE A 1 272 ? -12.693 -1.440 -8.731 1.00 89.94 272 PHE A C 1
ATOM 2288 O O . PHE A 1 272 ? -13.069 -1.392 -7.558 1.00 89.94 272 PHE A O 1
ATOM 2295 N N . LEU A 1 273 ? -13.260 -0.689 -9.686 1.00 91.31 273 LEU A N 1
ATOM 2296 C CA . LEU A 1 273 ? -14.342 0.260 -9.406 1.00 91.31 273 LEU A CA 1
ATOM 2297 C C . LEU A 1 273 ? -15.519 -0.421 -8.701 1.00 91.31 273 LEU A C 1
ATOM 2299 O O . LEU A 1 273 ? -15.921 0.019 -7.626 1.00 91.31 273 LEU A O 1
ATOM 2303 N N . GLY A 1 274 ? -16.061 -1.493 -9.282 1.00 91.94 274 GLY A N 1
ATOM 2304 C CA . GLY A 1 274 ? -17.229 -2.179 -8.734 1.00 91.94 274 GLY A CA 1
ATOM 2305 C C . GLY A 1 274 ? -16.964 -2.805 -7.367 1.00 91.94 274 GLY A C 1
ATOM 2306 O O . GLY A 1 274 ? -17.828 -2.767 -6.493 1.00 91.94 274 GLY A O 1
ATOM 2307 N N . ARG A 1 275 ? -15.753 -3.321 -7.130 1.00 93.31 275 ARG A N 1
ATOM 2308 C CA . ARG A 1 275 ? -15.352 -3.843 -5.815 1.00 93.31 275 ARG A CA 1
ATOM 2309 C C . ARG A 1 275 ? -15.249 -2.732 -4.777 1.00 93.31 275 ARG A C 1
ATOM 2311 O O . ARG A 1 275 ? -15.737 -2.897 -3.660 1.00 93.31 275 ARG A O 1
ATOM 2318 N N . LEU A 1 276 ? -14.680 -1.588 -5.154 1.00 94.56 276 LEU A N 1
ATOM 2319 C CA . LEU A 1 276 ? -14.587 -0.422 -4.282 1.00 94.56 276 LEU A CA 1
ATOM 2320 C C . LEU A 1 276 ? -15.982 0.135 -3.965 1.00 94.56 276 LEU A C 1
ATOM 2322 O O . LEU A 1 276 ? -16.285 0.395 -2.804 1.00 94.56 276 LEU A O 1
ATOM 2326 N N . GLN A 1 277 ? -16.863 0.236 -4.963 1.00 94.38 277 GLN A N 1
ATOM 2327 C CA . GLN A 1 277 ? -18.264 0.623 -4.777 1.00 94.38 277 GLN A CA 1
ATOM 2328 C C . GLN A 1 277 ? -18.992 -0.345 -3.841 1.00 94.38 277 GLN A C 1
ATOM 2330 O O . GLN A 1 277 ? -19.611 0.097 -2.878 1.00 94.38 277 GLN A O 1
ATOM 2335 N N . LYS A 1 278 ? -18.868 -1.660 -4.058 1.00 95.19 278 LYS A N 1
ATOM 2336 C CA . LYS A 1 278 ? -19.462 -2.682 -3.185 1.00 95.19 278 LYS A CA 1
ATOM 2337 C C . LYS A 1 278 ? -18.962 -2.565 -1.744 1.00 95.19 278 LYS A C 1
ATOM 2339 O O . LYS A 1 278 ? -19.752 -2.715 -0.816 1.00 95.19 278 LYS A O 1
ATOM 2344 N N . LEU A 1 279 ? -17.676 -2.280 -1.545 1.00 96.56 279 LEU A N 1
ATOM 2345 C CA . LEU A 1 279 ? -17.109 -2.064 -0.217 1.00 96.56 279 LEU A CA 1
ATOM 2346 C C . LEU A 1 279 ? -17.703 -0.818 0.462 1.00 96.56 279 LEU A C 1
ATOM 2348 O O . LEU A 1 279 ? -18.064 -0.881 1.634 1.00 96.56 279 LEU A O 1
ATOM 2352 N N . PHE A 1 280 ? -17.848 0.296 -0.264 1.00 95.25 280 PHE A N 1
ATOM 2353 C CA . PHE A 1 280 ? -18.453 1.520 0.273 1.00 95.25 280 PHE A CA 1
ATOM 2354 C C . PHE A 1 280 ? -19.964 1.406 0.511 1.00 95.25 280 PHE A C 1
ATOM 2356 O O . PHE A 1 280 ? -20.461 1.998 1.462 1.00 95.25 280 PHE A O 1
ATOM 2363 N N . LEU A 1 281 ? -20.687 0.629 -0.300 1.00 95.19 281 LEU A N 1
ATOM 2364 C CA . LEU A 1 281 ? -22.114 0.358 -0.089 1.00 95.19 281 LEU A CA 1
ATOM 2365 C C . LEU A 1 281 ? -22.373 -0.399 1.222 1.00 95.19 281 LEU A C 1
ATOM 2367 O O . LEU A 1 281 ? -23.381 -0.157 1.873 1.00 95.19 281 LEU A O 1
ATOM 2371 N N . ASN A 1 282 ? -21.450 -1.278 1.622 1.00 94.50 282 ASN A N 1
ATOM 2372 C CA . ASN A 1 282 ? -21.529 -2.043 2.873 1.00 94.50 282 ASN A CA 1
ATOM 2373 C C . ASN A 1 282 ? -20.765 -1.378 4.034 1.00 94.50 282 ASN A C 1
ATOM 2375 O O . ASN A 1 282 ? -20.504 -2.012 5.058 1.00 94.50 282 ASN A O 1
ATOM 2379 N N . ALA A 1 283 ? -20.346 -0.122 3.873 1.00 96.31 283 ALA A N 1
ATOM 2380 C CA . ALA A 1 283 ? -19.545 0.574 4.864 1.00 96.31 283 ALA A CA 1
ATOM 2381 C C . ALA A 1 283 ? -20.382 1.001 6.086 1.00 96.31 283 ALA A C 1
ATOM 2383 O O . ALA A 1 283 ? -21.530 1.420 5.932 1.00 96.31 283 ALA A O 1
ATOM 2384 N N . PRO A 1 284 ? -19.807 0.991 7.304 1.00 96.06 284 PRO A N 1
ATOM 2385 C CA . PRO A 1 284 ? -20.458 1.582 8.470 1.00 96.06 284 PRO A CA 1
ATOM 2386 C C . PRO A 1 284 ? -20.763 3.068 8.245 1.00 96.06 284 PRO A C 1
ATOM 2388 O O . PRO A 1 284 ? -19.957 3.776 7.641 1.00 96.06 284 PRO A O 1
ATOM 2391 N N . ALA A 1 285 ? -21.857 3.578 8.816 1.00 93.38 285 ALA A N 1
ATOM 2392 C CA . ALA A 1 285 ? -22.328 4.955 8.600 1.00 93.38 285 ALA A CA 1
ATOM 2393 C C . ALA A 1 285 ? -21.307 6.058 8.958 1.00 93.38 285 ALA A C 1
ATOM 2395 O O . ALA A 1 285 ? -21.399 7.183 8.471 1.00 93.38 285 ALA A O 1
ATOM 2396 N N . ILE A 1 286 ? -20.311 5.754 9.800 1.00 94.56 286 ILE A N 1
ATOM 2397 C CA . ILE A 1 286 ? -19.224 6.683 10.147 1.00 94.56 286 ILE A CA 1
ATOM 2398 C C . ILE A 1 286 ? -18.246 6.929 8.983 1.00 94.56 286 ILE A C 1
ATOM 2400 O O . ILE A 1 286 ? -17.461 7.883 9.021 1.00 94.56 286 ILE A O 1
ATOM 2404 N N . ILE A 1 287 ? -18.236 6.050 7.977 1.00 95.19 287 ILE A N 1
ATOM 2405 C CA . ILE A 1 287 ? -17.379 6.168 6.802 1.00 95.19 287 ILE A CA 1
ATOM 2406 C C . ILE A 1 287 ? -17.874 7.324 5.941 1.00 95.19 287 ILE A C 1
ATOM 2408 O O . ILE A 1 287 ? -19.016 7.369 5.500 1.00 95.19 287 ILE A O 1
ATOM 2412 N N . ASN A 1 288 ? -16.964 8.251 5.654 1.00 92.31 288 ASN A N 1
ATOM 2413 C CA . ASN A 1 288 ? -17.214 9.366 4.759 1.00 92.31 288 ASN A CA 1
ATOM 2414 C C . ASN A 1 288 ? -16.050 9.482 3.772 1.00 92.31 288 ASN A C 1
ATOM 2416 O O . ASN A 1 288 ? -14.936 9.867 4.145 1.00 92.31 288 ASN A O 1
ATOM 2420 N N . SER A 1 289 ? -16.318 9.171 2.506 1.00 93.25 289 SER A N 1
ATOM 2421 C CA . SER A 1 289 ? -15.330 9.200 1.424 1.00 93.25 289 SER A CA 1
ATOM 2422 C C . SER A 1 289 ? -14.668 10.576 1.263 1.00 93.25 289 SER A C 1
ATOM 2424 O O . SER A 1 289 ? -13.465 10.642 1.007 1.00 93.25 289 SER A O 1
ATOM 2426 N N . LYS A 1 290 ? -15.379 11.682 1.532 1.00 92.56 290 LYS A N 1
ATOM 2427 C CA . LYS A 1 290 ? -14.801 13.038 1.480 1.00 92.56 290 LYS A CA 1
ATOM 2428 C C . LYS A 1 290 ? -13.658 13.216 2.474 1.00 92.56 290 LYS A C 1
ATOM 2430 O O . LYS A 1 290 ? -12.648 13.829 2.146 1.00 92.56 290 LYS A O 1
ATOM 2435 N N . THR A 1 291 ? -13.774 12.631 3.671 1.00 90.56 291 THR A N 1
ATOM 2436 C CA . THR A 1 291 ? -12.694 12.679 4.678 1.00 90.56 291 THR A CA 1
ATOM 2437 C C . THR A 1 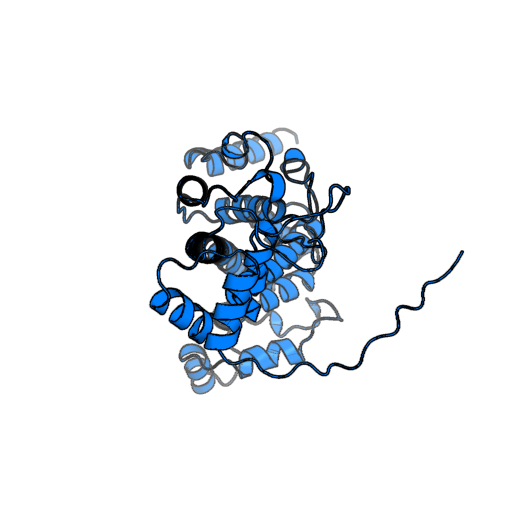291 ? -11.488 11.830 4.276 1.00 90.56 291 THR A C 1
ATOM 2439 O O . THR A 1 291 ? -10.369 12.100 4.691 1.00 90.56 291 THR A O 1
ATOM 2442 N N . MET A 1 292 ? -11.698 10.846 3.399 1.00 94.62 292 MET A N 1
ATOM 2443 C CA . MET A 1 292 ? -10.647 10.037 2.781 1.00 94.62 292 MET A CA 1
ATOM 2444 C C . MET A 1 292 ? -10.035 10.700 1.533 1.00 94.62 292 MET A C 1
ATOM 2446 O O . MET A 1 292 ? -9.173 10.096 0.895 1.00 94.62 292 MET A O 1
ATOM 2450 N N . GLY A 1 293 ? -10.466 11.919 1.190 1.00 95.19 293 GLY A N 1
ATOM 2451 C CA . GLY A 1 293 ? -9.951 12.717 0.078 1.00 95.19 293 GLY A CA 1
ATOM 2452 C C . GLY A 1 293 ? -10.675 12.540 -1.254 1.00 95.19 293 GLY A C 1
ATOM 2453 O O . GLY A 1 293 ? -10.273 13.180 -2.225 1.00 95.19 293 GLY A O 1
ATOM 2454 N N . PHE A 1 294 ? -11.719 11.708 -1.315 1.00 96.19 294 PHE A N 1
ATOM 2455 C CA . PHE A 1 294 ? -12.490 11.494 -2.540 1.00 96.19 294 PHE A CA 1
ATOM 2456 C C . PHE A 1 294 ? -13.203 12.785 -2.953 1.00 96.19 294 PHE A C 1
ATOM 2458 O O . PHE A 1 294 ? -13.737 13.514 -2.113 1.00 96.19 294 PHE A O 1
ATOM 2465 N N . ILE A 1 295 ? -13.209 13.052 -4.258 1.00 95.56 295 ILE A N 1
ATOM 2466 C CA . ILE A 1 295 ? -13.977 14.152 -4.853 1.00 95.56 295 ILE A CA 1
ATOM 2467 C C . ILE A 1 295 ? -15.431 13.727 -5.079 1.00 95.56 295 ILE A C 1
ATOM 2469 O O . ILE A 1 295 ? -15.746 12.536 -5.120 1.00 95.56 295 ILE A O 1
ATOM 2473 N N . ASP A 1 296 ? -16.317 14.706 -5.232 1.00 93.62 296 ASP A N 1
ATOM 2474 C CA . ASP A 1 296 ? -17.717 14.447 -5.560 1.00 93.62 296 ASP A CA 1
ATOM 2475 C C . ASP A 1 296 ? -17.843 13.738 -6.914 1.00 93.62 296 ASP A C 1
ATOM 2477 O O . ASP A 1 296 ? -17.175 14.113 -7.876 1.00 93.62 296 ASP A O 1
ATOM 2481 N N . ASN A 1 297 ? -18.719 12.731 -6.989 1.00 92.44 297 ASN A N 1
ATOM 2482 C CA . ASN A 1 297 ? -18.948 11.912 -8.186 1.00 92.44 297 ASN A CA 1
ATOM 2483 C C . ASN A 1 297 ? -17.664 11.295 -8.777 1.00 92.44 297 ASN A C 1
ATOM 2485 O O . ASN A 1 297 ? -17.560 11.144 -9.998 1.00 92.44 297 ASN A O 1
ATOM 2489 N N . TRP A 1 298 ? -16.677 10.956 -7.940 1.00 92.94 298 TRP A N 1
ATOM 2490 C CA . TRP A 1 298 ? -15.409 10.373 -8.386 1.00 92.94 298 TRP A CA 1
ATOM 2491 C C . TRP A 1 298 ? -15.605 9.145 -9.283 1.00 92.94 298 TRP A C 1
ATOM 2493 O O . TRP A 1 298 ? -14.884 8.980 -10.259 1.00 92.94 298 TRP A O 1
ATOM 2503 N N . GLU A 1 299 ? -16.619 8.326 -9.008 1.00 91.50 299 GLU A N 1
ATOM 2504 C CA . GLU A 1 299 ? -16.949 7.123 -9.772 1.00 91.50 299 GLU A CA 1
ATOM 2505 C C . GLU A 1 299 ? -17.375 7.414 -11.221 1.00 91.50 299 GLU A C 1
ATOM 2507 O O . GLU A 1 299 ? -17.352 6.523 -12.069 1.00 91.50 299 GLU A O 1
ATOM 2512 N N . LYS A 1 300 ? -17.754 8.663 -11.520 1.00 90.69 300 LYS A N 1
ATOM 2513 C CA . LYS A 1 300 ? -18.176 9.113 -12.852 1.00 90.69 300 LYS A CA 1
ATOM 2514 C C . LYS A 1 300 ? -17.062 9.810 -13.629 1.00 90.69 300 LYS A C 1
ATOM 2516 O O . LYS A 1 300 ? -17.327 10.191 -14.774 1.00 90.69 300 LYS A O 1
ATOM 2521 N N . THR A 1 301 ? -15.873 10.012 -13.060 1.00 92.25 301 THR A N 1
ATOM 2522 C CA . THR A 1 301 ? -14.774 10.685 -13.773 1.00 92.25 301 THR A CA 1
ATOM 2523 C C . THR A 1 301 ? -14.130 9.767 -14.806 1.00 92.25 301 THR A C 1
ATOM 2525 O O . THR A 1 301 ? -14.315 8.549 -14.788 1.00 92.25 301 THR A O 1
ATOM 2528 N N . ALA A 1 302 ? -13.358 10.354 -15.722 1.00 89.50 302 ALA A N 1
ATOM 2529 C CA . ALA A 1 302 ? -12.704 9.614 -16.799 1.00 89.50 302 ALA A CA 1
ATOM 2530 C C . ALA A 1 302 ? -11.762 8.511 -16.284 1.00 89.50 302 ALA A C 1
ATOM 2532 O O . ALA A 1 302 ? -11.685 7.457 -16.902 1.00 89.50 302 ALA A O 1
ATOM 2533 N N . LEU A 1 303 ? -11.099 8.726 -15.140 1.00 91.00 303 LEU A N 1
ATOM 2534 C CA . LEU A 1 303 ? -10.214 7.736 -14.517 1.00 91.00 303 LEU A CA 1
ATOM 2535 C C . LEU A 1 303 ? -10.958 6.475 -14.056 1.00 91.00 303 LEU A C 1
ATOM 2537 O O . LEU A 1 303 ? -10.437 5.365 -14.140 1.00 91.00 303 LEU A O 1
ATOM 2541 N N . T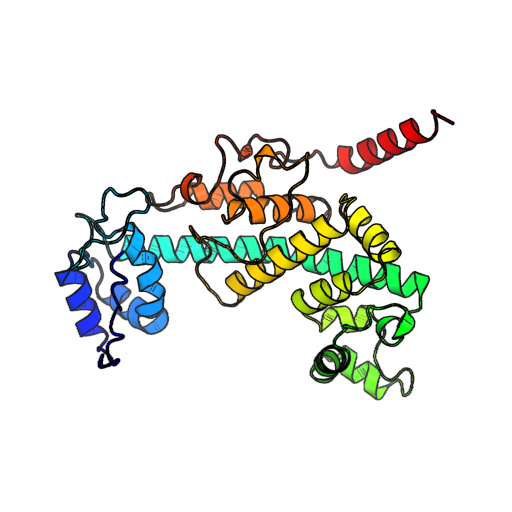RP A 1 304 ? -12.153 6.656 -13.497 1.00 89.94 304 TRP A N 1
ATOM 2542 C CA . TRP A 1 304 ? -12.868 5.580 -12.817 1.00 89.94 304 TRP A CA 1
ATOM 2543 C C . TRP A 1 304 ? -13.863 4.858 -13.713 1.00 89.94 304 TRP A C 1
ATOM 2545 O O . TRP A 1 304 ? -14.214 3.724 -13.403 1.00 89.94 304 TRP A O 1
ATOM 2555 N N . ARG A 1 305 ? -14.275 5.451 -14.839 1.00 80.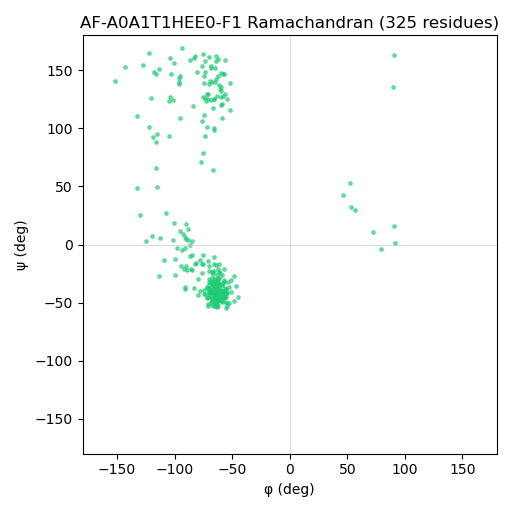75 305 ARG A N 1
ATOM 2556 C CA . ARG A 1 305 ? -15.115 4.753 -15.816 1.00 80.75 305 ARG A CA 1
ATOM 2557 C C . ARG A 1 305 ? -14.366 3.562 -16.430 1.00 80.75 305 ARG A C 1
ATOM 2559 O O . ARG A 1 305 ? -13.170 3.670 -16.699 1.00 80.75 305 ARG A O 1
ATOM 2566 N N . PRO A 1 306 ? -15.054 2.437 -16.699 1.00 63.41 306 PRO A N 1
ATOM 2567 C CA . PRO A 1 306 ? -14.470 1.353 -17.473 1.00 63.41 306 PRO A CA 1
ATOM 2568 C C . PRO A 1 306 ? -14.087 1.897 -18.848 1.00 63.41 306 PRO A C 1
ATOM 2570 O O . PRO A 1 306 ? -14.946 2.394 -19.580 1.00 63.41 306 PRO A O 1
ATOM 2573 N N . THR A 1 307 ? -12.807 1.826 -19.203 1.00 57.03 307 THR A N 1
ATOM 2574 C CA . THR A 1 307 ? -12.410 2.074 -20.588 1.00 57.03 307 THR A CA 1
ATOM 2575 C C . THR A 1 307 ? -12.874 0.858 -21.389 1.00 57.03 307 THR A C 1
ATOM 2577 O O . THR A 1 307 ? -12.498 -0.257 -21.025 1.00 57.03 307 THR A O 1
ATOM 2580 N N . PRO A 1 308 ? -13.689 1.002 -22.450 1.00 45.28 308 PRO A N 1
ATOM 2581 C CA . PRO A 1 308 ? -13.970 -0.119 -23.334 1.00 45.28 308 PRO A CA 1
ATOM 2582 C C . PRO A 1 308 ? -12.635 -0.681 -23.829 1.00 45.28 308 PRO A C 1
ATOM 2584 O O . PRO A 1 308 ? -11.824 0.066 -24.376 1.00 45.28 308 PRO A O 1
ATOM 2587 N N . VAL A 1 309 ? -12.414 -1.982 -23.629 1.00 44.78 309 VAL A N 1
ATOM 2588 C CA . VAL A 1 309 ? -11.172 -2.722 -23.940 1.00 44.78 309 VAL A CA 1
ATOM 2589 C C . VAL A 1 309 ? -10.661 -2.441 -25.367 1.00 44.78 309 VAL A C 1
ATOM 2591 O O . VAL A 1 309 ? -9.464 -2.412 -25.626 1.00 44.78 309 VAL A O 1
ATOM 2594 N N . LEU A 1 310 ? -11.561 -2.090 -26.289 1.00 37.66 310 LEU A N 1
ATOM 2595 C CA . LEU A 1 310 ? -11.264 -1.733 -27.680 1.00 37.66 310 LEU A CA 1
ATOM 2596 C C . LEU A 1 310 ? -10.562 -0.371 -27.879 1.00 37.66 310 LEU A C 1
ATOM 2598 O O . LEU A 1 310 ? -10.054 -0.103 -28.969 1.00 37.66 310 LEU A O 1
ATOM 2602 N N . ALA A 1 311 ? -10.525 0.509 -26.875 1.00 38.28 311 ALA A N 1
ATOM 2603 C CA . ALA A 1 311 ? -9.973 1.859 -27.013 1.00 38.28 311 ALA A CA 1
ATOM 2604 C C . ALA A 1 311 ? -8.479 1.961 -26.657 1.00 38.28 311 ALA A C 1
ATOM 2606 O O . ALA A 1 311 ? -7.815 2.874 -27.143 1.00 38.28 311 ALA A O 1
ATOM 2607 N N . SER A 1 312 ? -7.911 1.031 -25.881 1.00 44.41 312 SER A N 1
ATOM 2608 C CA . SER A 1 312 ? -6.490 1.094 -25.496 1.00 44.41 312 SER A CA 1
ATOM 2609 C C . SER A 1 312 ? -5.557 0.865 -26.697 1.00 44.41 312 SER A C 1
ATOM 2611 O O . SER A 1 312 ? -4.549 1.560 -26.835 1.00 44.41 312 SER A O 1
ATOM 2613 N N . GLN A 1 313 ? -5.932 -0.017 -27.631 1.00 42.34 313 GLN A N 1
ATOM 2614 C CA . GLN A 1 313 ? -5.217 -0.213 -28.899 1.00 42.34 313 GLN A CA 1
ATOM 2615 C C . GLN A 1 313 ? -5.552 0.864 -29.942 1.00 42.34 313 GLN A C 1
ATOM 2617 O O . GLN A 1 313 ? -4.637 1.409 -30.560 1.00 42.34 313 GLN A O 1
ATOM 2622 N N . LYS A 1 314 ? -6.829 1.247 -30.108 1.00 39.84 314 LYS A N 1
ATOM 2623 C CA . LYS A 1 314 ? -7.231 2.259 -31.109 1.00 39.84 314 LYS A CA 1
ATOM 2624 C C . LYS A 1 314 ? -6.729 3.666 -30.788 1.00 39.84 314 LYS A C 1
ATOM 2626 O O . LYS A 1 314 ? -6.302 4.367 -31.698 1.00 39.84 314 LYS A O 1
ATOM 2631 N N . VAL A 1 315 ? -6.718 4.085 -29.520 1.00 44.78 315 VAL A N 1
ATOM 2632 C CA . VAL A 1 315 ? -6.168 5.395 -29.122 1.00 44.78 315 VAL A CA 1
ATOM 2633 C C . VAL A 1 315 ? -4.640 5.408 -29.256 1.00 44.78 315 VAL A C 1
ATOM 2635 O O . VAL A 1 315 ? -4.081 6.419 -29.681 1.00 44.78 315 VAL A O 1
ATOM 2638 N N . ARG A 1 316 ? -3.953 4.284 -28.992 1.00 51.28 316 ARG A N 1
ATOM 2639 C CA . ARG A 1 316 ? -2.505 4.146 -29.245 1.00 51.28 316 ARG A CA 1
ATOM 2640 C C . ARG A 1 316 ? -2.167 4.190 -30.744 1.00 51.28 316 ARG A C 1
ATOM 2642 O O . ARG A 1 316 ? -1.201 4.857 -31.106 1.00 51.28 316 ARG A O 1
ATOM 2649 N N . LEU A 1 317 ? -2.978 3.567 -31.605 1.00 47.12 317 LEU A N 1
ATOM 2650 C CA . LEU A 1 317 ? -2.836 3.626 -33.069 1.00 47.12 317 LEU A CA 1
ATOM 2651 C C . LEU A 1 317 ? -3.138 5.026 -33.632 1.00 47.12 317 LEU A C 1
ATOM 2653 O O . LEU A 1 317 ? -2.318 5.579 -34.360 1.00 47.12 317 LEU A O 1
ATOM 2657 N N . LEU A 1 318 ? -4.230 5.667 -33.204 1.00 39.81 318 LEU A N 1
ATOM 2658 C CA . LEU A 1 318 ? -4.613 7.012 -33.661 1.00 39.81 318 LEU A CA 1
ATOM 2659 C C . LEU A 1 318 ? -3.608 8.100 -33.245 1.00 39.81 318 LEU A C 1
ATOM 2661 O O . LEU A 1 318 ? -3.378 9.057 -33.988 1.00 39.81 318 LEU A O 1
ATOM 2665 N N . LEU A 1 319 ? -2.977 7.969 -32.072 1.00 44.00 319 LEU A N 1
ATOM 2666 C CA . LEU A 1 319 ? -1.910 8.878 -31.634 1.00 44.00 319 LEU A CA 1
ATOM 2667 C C . LEU A 1 319 ? -0.569 8.609 -32.339 1.00 44.00 319 LEU A C 1
ATOM 2669 O O . LEU A 1 319 ? 0.247 9.528 -32.446 1.00 44.00 319 LEU A O 1
ATOM 2673 N N . ALA A 1 320 ? -0.337 7.390 -32.835 1.00 49.53 320 ALA A N 1
ATOM 2674 C CA . ALA A 1 320 ? 0.834 7.050 -33.642 1.00 49.53 320 ALA A CA 1
ATOM 2675 C C . ALA A 1 320 ? 0.693 7.540 -35.097 1.00 49.53 320 ALA A C 1
ATOM 2677 O O . ALA A 1 320 ? 1.647 8.091 -35.647 1.00 49.53 320 ALA A O 1
ATOM 2678 N N . GLU A 1 321 ? -0.496 7.434 -35.694 1.00 47.47 321 GLU A N 1
ATOM 2679 C CA . GLU A 1 321 ? -0.782 7.909 -37.057 1.00 47.47 321 GLU A CA 1
ATOM 2680 C C . GLU A 1 321 ? -0.775 9.441 -37.156 1.00 47.47 321 GLU A C 1
ATOM 2682 O O . GLU A 1 321 ? -0.139 9.999 -38.051 1.00 47.47 321 GLU A O 1
ATOM 2687 N N . LYS A 1 322 ? -1.344 10.154 -36.170 1.00 47.66 322 LYS A N 1
ATOM 2688 C CA . LYS A 1 322 ? -1.271 11.631 -36.116 1.00 47.66 322 LYS A CA 1
ATOM 2689 C C . LYS A 1 322 ? 0.152 12.185 -35.984 1.00 47.66 322 LYS A C 1
ATOM 2691 O O . LYS A 1 322 ? 0.369 13.355 -36.289 1.00 47.66 322 LYS A O 1
ATOM 2696 N N . ARG A 1 323 ? 1.111 11.378 -35.515 1.00 51.12 323 ARG A N 1
ATOM 2697 C CA . ARG A 1 323 ? 2.533 11.754 -35.416 1.00 51.12 323 ARG A CA 1
ATOM 2698 C C . ARG A 1 323 ? 3.332 11.427 -36.678 1.00 51.12 323 ARG A C 1
ATOM 2700 O O . ARG A 1 323 ? 4.355 12.063 -36.891 1.00 51.12 323 ARG A O 1
ATOM 2707 N N . ARG A 1 324 ? 2.872 10.487 -37.512 1.00 53.44 324 ARG A N 1
ATOM 2708 C CA . ARG A 1 324 ? 3.491 10.166 -38.813 1.00 53.44 324 ARG A CA 1
ATOM 2709 C C . ARG A 1 324 ? 3.013 11.076 -39.951 1.00 53.44 324 ARG A C 1
ATOM 2711 O O . ARG A 1 324 ? 3.732 11.228 -40.922 1.00 53.44 324 ARG A O 1
ATOM 2718 N N . GLY A 1 325 ? 1.851 11.719 -39.819 1.00 46.84 325 GLY A N 1
ATOM 2719 C CA . GLY A 1 325 ? 1.312 12.661 -40.816 1.00 46.84 325 GLY A CA 1
ATOM 2720 C C . GLY A 1 325 ? 1.716 14.134 -40.639 1.00 46.84 325 GLY A C 1
ATOM 2721 O O . GLY A 1 325 ? 1.013 15.009 -41.135 1.00 46.84 325 GLY A O 1
ATOM 2722 N N . ARG A 1 326 ? 2.773 14.433 -39.870 1.00 48.06 326 ARG A N 1
ATOM 2723 C CA . ARG A 1 326 ? 3.298 15.800 -39.652 1.00 48.06 326 ARG A CA 1
ATOM 2724 C C . ARG A 1 326 ? 4.818 15.907 -39.879 1.00 48.06 326 ARG A C 1
ATOM 2726 O O . ARG A 1 326 ? 5.450 16.772 -39.277 1.00 48.06 326 ARG A O 1
ATOM 2733 N N . SER A 1 327 ? 5.394 15.021 -40.694 1.00 40.31 327 SER A N 1
ATOM 2734 C CA . SER A 1 327 ? 6.752 15.184 -41.236 1.00 40.31 327 SER A CA 1
ATOM 2735 C C . SER A 1 327 ? 6.697 15.772 -42.631 1.00 40.31 327 SER A C 1
ATOM 2737 O O . SER A 1 327 ? 5.914 15.198 -43.425 1.00 40.31 327 SER A O 1
#

Secondary structure (DSSP, 8-state):
-------PPP--PPPPPHHHHHHHHHTTT-B-S-HHHHHHHIIIIIHHHHHHHHGGGB-B-SSSS--BPSS--BPTT-BHHHHHHHHHHHHHHHHHHHHHHHHHHHHHHHHHHHHHHHHH-TTGGG-GGGB-TT--HHHHHHHHHT---HHHHHHHHH-SSSSS--HHHHTTTS-HHHHHHHHHTB-HHHHHHHHHHTT---HHHHHHHHHHHHHHHHHHHTT---TT----SSPPPP-GGGTTTTTTTTSHHHHHHHHHHHHHTS-----HHHHHHHHHHT--TT--GGGGTPPTTGGGSTTTSPPPTHHHHHHHHHHHHHHHTT-

pLDDT: mean 89.56, std 14.26, range [37.06, 98.5]

Mean predicted aligned error: 7.2 Å

Organism: Oceanospirillum linum (NCBI:txid966)

Radius of gyration: 24.39 Å; Cα contacts (8 Å, |Δi|>4): 309; chains: 1; bounding box: 54×61×76 Å

InterPro domains:
  IPR011664 Abortive infection system protein AbiD/AbiF-like [PF07751] (41-228)

Foldseek 3Di:
DDDPPPPDDDDPDDDDDLVVVVVVLVVLQAAEPDPVVSSVCCVPVNPVNLVVLQFLQWDWDPDPDTGHDPVTHGDHPHYPVLSVLQLVLQLLVLVLLLVLLVLLLVLLLVLLQVLQCVVPNQASLPDPVQWAPPDPNVVLVVQQVPFDDPVQVVCCVPDPPPNGDGSVVSSVRDDLVSSLSRLLGGPPVSLQSSCVLLVHRDSQQSSLLSQLSSVSNVCSVVSHRQALDFAPPSQHDDDPLCNVQCPRSRAVSVNVLSSLSRSLSRPPDDLSLVSVVVSVVSHRPSDDVVSRSDDPPNCPDPSNDDDDPVCVVVVVVVVVVVVVVPD

Solvent-accessible surface area (backbone atoms only — not comparable to full-atom values): 19103 Å² total; per-residue (Å²): 133,87,78,77,80,76,79,82,74,82,90,77,82,73,91,75,55,70,70,57,52,51,53,54,41,41,77,26,44,35,43,67,93,52,61,68,61,52,52,51,44,46,68,76,66,27,59,77,61,52,51,72,51,47,60,86,46,34,46,55,47,91,55,100,74,61,44,71,42,84,80,76,32,41,37,86,87,40,39,53,64,61,37,50,46,50,50,47,49,41,50,55,50,33,53,57,51,46,59,48,46,50,50,41,44,52,51,49,46,49,48,47,37,52,56,44,25,75,75,62,34,52,56,37,91,76,46,70,87,64,39,43,92,83,55,62,56,69,66,52,53,48,50,59,69,71,48,89,46,71,72,57,52,50,43,64,75,73,42,87,70,68,90,61,74,44,42,73,64,50,53,76,64,53,52,59,57,56,52,44,50,52,52,65,29,38,44,71,70,57,35,38,56,46,30,45,73,60,75,36,86,47,51,70,38,47,49,27,42,44,48,27,50,37,52,51,46,50,36,37,76,69,69,44,83,57,68,73,35,83,38,86,65,58,52,51,58,81,46,86,93,45,47,86,58,45,77,42,45,38,27,47,36,32,54,51,52,56,45,52,56,46,30,67,60,51,90,71,85,68,64,61,61,61,53,53,50,53,51,60,73,71,44,52,88,87,67,50,60,60,77,27,39,45,60,87,68,50,72,75,34,84,86,49,42,84,73,62,79,73,46,68,60,50,54,53,49,55,59,51,50,63,62,65,75,73,118